Protein AF-A0A951RGR8-F1 (afdb_monomer_lite)

Secondary structure (DSSP, 8-state):
----EEEETTEEEESEEEEEEEEGGGSSS-SSSEEEEE-SSTT-EEEEEEE--SS----TT--EEEEEEETT-TT--S-STTGGGHHHHHHHHHHT-TTPBPTTS--B--HHHHHHHHHHHH-SS--SS-TT---S--HHHHHHHHHHHHHHSTT----TTSEEEEEEE-TTS--EEEEEEPPP-

Radius of gyration: 15.56 Å; chains: 1; bounding box: 40×33×41 Å

Sequence (185 aa):
KDNETIDDGGLNLPKDASFTLIFFSELNNPRSYFQTIVLDGPLEGVYEGWCIDSYSRIQSKKGYVGKVYTSLSKNIPDLFDYQENLPLINWVINYDFVGKDSPGGHGQYTLGDVTKSLWTLLEETPNPDPAGGVGSFNNNRINEIVEMAFIEGKEFVPLCGEFLAVILVVEGKQTTMFKYPFPCP

Structure (mmCIF, N/CA/C/O backbone):
data_AF-A0A951RGR8-F1
#
_entry.id   AF-A0A951RGR8-F1
#
loop_
_atom_site.group_PDB
_atom_site.id
_atom_site.type_symbol
_atom_site.label_atom_id
_atom_site.label_alt_id
_atom_site.label_comp_id
_atom_site.label_asym_id
_atom_site.label_entity_id
_atom_site.label_seq_id
_atom_site.pdbx_PDB_ins_code
_atom_site.Cartn_x
_atom_site.Cartn_y
_atom_site.Cartn_z
_atom_site.occupancy
_atom_site.B_iso_or_equiv
_atom_site.auth_seq_id
_atom_site.auth_comp_id
_atom_site.auth_asym_id
_atom_site.auth_atom_id
_atom_site.pdbx_PDB_model_num
ATOM 1 N N . LYS A 1 1 ? -23.433 0.747 21.347 1.00 42.59 1 LYS A N 1
ATOM 2 C CA . LYS A 1 1 ? -22.218 1.341 20.753 1.00 42.59 1 LYS A CA 1
ATOM 3 C C . LYS A 1 1 ? -22.555 1.482 19.294 1.00 42.59 1 LYS A C 1
ATOM 5 O O . LYS A 1 1 ? -22.685 0.462 18.632 1.00 42.59 1 LYS A O 1
ATOM 10 N N . ASP A 1 2 ? -22.886 2.692 18.884 1.00 40.66 2 ASP A N 1
ATOM 11 C CA . ASP A 1 2 ? -23.305 2.961 17.519 1.00 40.66 2 ASP A CA 1
ATOM 12 C C . ASP A 1 2 ? -22.078 2.740 16.633 1.00 40.66 2 ASP A C 1
ATOM 14 O O . ASP A 1 2 ? -21.058 3.405 16.805 1.00 40.66 2 ASP A O 1
ATOM 18 N N . ASN A 1 3 ? -22.127 1.701 15.796 1.00 48.44 3 ASN A N 1
ATOM 19 C CA . ASN A 1 3 ? -21.076 1.400 14.831 1.00 48.44 3 ASN A CA 1
ATOM 20 C C . ASN A 1 3 ? -21.154 2.463 13.740 1.00 48.44 3 ASN A C 1
ATOM 22 O O . ASN A 1 3 ? -21.823 2.278 12.727 1.00 48.44 3 ASN A O 1
ATOM 26 N N . GLU A 1 4 ? -20.539 3.610 13.990 1.00 60.81 4 GLU A N 1
ATOM 27 C CA . GLU A 1 4 ? -20.389 4.632 12.972 1.00 60.81 4 GLU A CA 1
ATOM 28 C C . GLU A 1 4 ? -19.472 4.083 11.870 1.00 60.81 4 GLU A C 1
ATOM 30 O O . GLU A 1 4 ? -18.363 3.617 12.144 1.00 60.81 4 GLU A O 1
ATOM 35 N N . THR A 1 5 ? -19.957 4.112 10.631 1.00 69.88 5 THR A N 1
ATOM 36 C CA . THR A 1 5 ? -19.242 3.638 9.446 1.00 69.88 5 THR A CA 1
ATOM 37 C C . THR A 1 5 ? -18.740 4.812 8.610 1.00 69.88 5 THR A C 1
ATOM 39 O O . THR A 1 5 ? -19.240 5.935 8.729 1.00 69.88 5 THR A O 1
ATOM 42 N N . ILE A 1 6 ? -17.725 4.570 7.787 1.00 74.44 6 ILE A N 1
ATOM 43 C CA . ILE A 1 6 ? -17.385 5.432 6.648 1.00 74.44 6 ILE A CA 1
ATOM 44 C C . ILE A 1 6 ? -18.040 4.846 5.390 1.00 74.44 6 ILE A C 1
ATOM 46 O O . ILE A 1 6 ? -18.145 3.624 5.296 1.00 74.44 6 ILE A O 1
ATOM 50 N N . ASP A 1 7 ? -18.507 5.705 4.475 1.00 69.81 7 ASP A N 1
ATOM 51 C CA . ASP A 1 7 ? -19.056 5.321 3.164 1.00 69.81 7 ASP A CA 1
ATOM 52 C C . ASP A 1 7 ? -18.059 5.704 2.068 1.00 69.81 7 ASP A C 1
ATOM 54 O O . ASP A 1 7 ? -18.002 6.857 1.635 1.00 69.81 7 ASP A O 1
ATOM 58 N N . ASP A 1 8 ? -17.270 4.719 1.650 1.00 76.50 8 ASP A N 1
ATOM 59 C CA . ASP A 1 8 ? -16.240 4.868 0.628 1.00 76.50 8 ASP A CA 1
ATOM 60 C C . ASP A 1 8 ? -16.570 3.952 -0.554 1.00 76.50 8 ASP A C 1
ATOM 62 O O . ASP A 1 8 ? -16.210 2.776 -0.595 1.00 76.50 8 ASP A O 1
ATOM 66 N N . GLY A 1 9 ? -17.316 4.496 -1.518 1.00 68.06 9 GLY A N 1
ATOM 67 C CA . GLY A 1 9 ? -17.731 3.751 -2.708 1.00 68.06 9 GLY A CA 1
ATOM 68 C C . GLY A 1 9 ? -18.838 2.725 -2.441 1.00 68.06 9 GLY A C 1
ATOM 69 O O . GLY A 1 9 ? -18.879 1.696 -3.111 1.00 68.06 9 GLY A O 1
ATOM 70 N N . GLY A 1 10 ? -19.727 2.979 -1.471 1.00 70.56 10 GLY A N 1
ATOM 71 C CA . GLY A 1 10 ? -20.817 2.069 -1.098 1.00 70.56 10 GLY A CA 1
ATOM 72 C C . GLY A 1 10 ? -20.418 1.003 -0.074 1.00 70.56 10 GLY A C 1
ATOM 73 O O . GLY A 1 10 ? -21.243 0.170 0.310 1.00 70.56 10 GLY A O 1
ATOM 74 N N . LEU A 1 11 ? -19.166 1.025 0.390 1.00 78.44 11 LEU A N 1
ATOM 75 C CA . LEU A 1 11 ? -18.681 0.187 1.477 1.00 78.44 11 LEU A CA 1
ATOM 76 C C . LEU A 1 11 ? -18.948 0.848 2.823 1.00 78.44 11 LEU A C 1
ATOM 78 O O . LEU A 1 11 ? -18.437 1.927 3.089 1.00 78.44 11 LEU A O 1
ATOM 82 N N . ASN A 1 12 ? -19.671 0.150 3.699 1.00 84.31 12 ASN A N 1
ATOM 83 C CA . ASN A 1 12 ? -19.827 0.526 5.102 1.00 84.31 12 ASN A CA 1
ATOM 84 C C . ASN A 1 12 ? -18.679 -0.062 5.932 1.00 84.31 12 ASN A C 1
ATOM 86 O O . ASN A 1 12 ? -18.810 -1.150 6.501 1.00 84.31 12 ASN A O 1
ATOM 90 N N . LEU A 1 13 ? -17.547 0.642 5.987 1.00 89.56 13 LEU A N 1
ATOM 91 C CA . LEU A 1 13 ? -16.376 0.206 6.756 1.00 89.56 13 LEU A CA 1
ATOM 92 C C . LEU A 1 13 ? -16.422 0.746 8.192 1.00 89.56 13 LEU A C 1
ATOM 94 O O . LEU A 1 13 ? -16.952 1.838 8.411 1.00 89.56 13 LEU A O 1
ATOM 98 N N . PRO A 1 14 ? -15.882 0.020 9.189 1.00 93.25 14 PRO A N 1
ATOM 99 C CA . PRO A 1 14 ? -15.797 0.531 10.556 1.00 93.25 14 PRO A CA 1
ATOM 100 C C . PRO A 1 14 ? -14.857 1.743 10.619 1.00 93.25 14 PRO A C 1
ATOM 102 O O . PRO A 1 14 ? -13.886 1.790 9.875 1.00 93.25 14 PRO A O 1
ATOM 105 N N . LYS A 1 15 ? -15.101 2.701 11.525 1.00 92.81 15 LYS A N 1
ATOM 106 C CA . LYS A 1 15 ? -14.188 3.845 11.740 1.00 92.81 15 LYS A CA 1
ATOM 107 C C . LYS A 1 15 ? -12.842 3.471 12.351 1.00 92.81 15 LYS A C 1
ATOM 109 O O . LYS A 1 15 ? -11.859 4.167 12.115 1.00 92.81 15 LYS A O 1
ATOM 114 N N . ASP A 1 16 ? -12.810 2.402 13.136 1.00 95.62 16 ASP A N 1
ATOM 115 C CA . ASP A 1 16 ? -11.617 1.911 13.812 1.00 95.62 16 ASP A CA 1
ATOM 116 C C . ASP A 1 16 ? -11.471 0.407 13.570 1.00 95.62 16 ASP A C 1
ATOM 118 O O . ASP A 1 16 ? -12.467 -0.314 13.479 1.00 95.62 16 ASP A O 1
ATOM 122 N N . ALA A 1 17 ? -10.233 -0.074 13.505 1.00 96.88 17 ALA A N 1
ATOM 123 C CA . ALA A 1 17 ? -9.924 -1.495 13.393 1.00 96.88 17 ALA A CA 1
ATOM 124 C C . ALA A 1 17 ? -8.791 -1.887 14.346 1.00 96.88 17 ALA A C 1
ATOM 126 O O . ALA A 1 17 ? -7.769 -1.195 14.441 1.00 96.88 17 ALA A O 1
ATOM 127 N N . SER A 1 18 ? -8.963 -3.020 15.028 1.00 97.88 18 SER A N 1
ATOM 128 C CA . SER A 1 18 ? -7.904 -3.667 15.802 1.00 97.88 18 SER A CA 1
ATOM 129 C C . SER A 1 18 ? -7.034 -4.502 14.867 1.00 97.88 18 SER A C 1
ATOM 131 O O . SER A 1 18 ? -7.551 -5.335 14.123 1.00 97.88 18 SER A O 1
ATOM 133 N N . PHE A 1 19 ? -5.714 -4.325 14.897 1.00 98.12 19 PHE A N 1
ATOM 134 C CA . PHE A 1 19 ? -4.822 -5.045 13.987 1.00 98.12 19 PHE A CA 1
ATOM 135 C C . PHE A 1 19 ? -3.436 -5.326 14.568 1.00 98.12 19 PHE A C 1
ATOM 137 O O . PHE A 1 19 ? -2.990 -4.709 15.537 1.00 98.12 19 PHE A O 1
ATOM 144 N N . THR A 1 20 ? -2.730 -6.263 13.941 1.00 97.69 20 THR A N 1
ATOM 145 C CA . THR A 1 20 ? -1.288 -6.464 14.095 1.00 97.69 20 THR A CA 1
ATOM 146 C C . THR A 1 20 ? -0.634 -6.662 12.729 1.00 97.69 20 THR A C 1
ATOM 148 O O . THR A 1 20 ? -1.315 -6.870 11.727 1.00 97.69 20 THR A O 1
ATOM 151 N N . LEU A 1 21 ? 0.691 -6.569 12.680 1.00 95.31 21 LEU A N 1
ATOM 152 C CA . LEU A 1 21 ? 1.476 -6.682 11.454 1.00 95.31 21 LEU A CA 1
ATOM 153 C C . LEU A 1 21 ? 2.540 -7.762 11.619 1.00 95.31 21 LEU A C 1
ATOM 155 O O . LEU A 1 21 ? 3.112 -7.895 12.700 1.00 95.31 21 LEU A O 1
ATOM 159 N N . ILE A 1 22 ? 2.857 -8.474 10.544 1.00 94.12 22 ILE A N 1
ATOM 160 C CA . ILE A 1 22 ? 4.049 -9.323 10.455 1.00 94.12 22 ILE A CA 1
ATOM 161 C C . ILE A 1 22 ? 4.928 -8.778 9.336 1.00 94.12 22 ILE A C 1
ATOM 163 O O . ILE A 1 22 ? 4.464 -8.615 8.208 1.00 94.12 22 ILE A O 1
ATOM 167 N N . PHE A 1 23 ? 6.185 -8.462 9.641 1.00 91.31 23 PHE A N 1
ATOM 168 C CA . PHE A 1 23 ? 7.099 -7.881 8.659 1.00 91.31 23 PHE A CA 1
ATOM 169 C C . PHE A 1 23 ? 7.501 -8.884 7.585 1.00 91.31 23 PHE A C 1
ATOM 171 O O . PHE A 1 23 ? 7.656 -10.069 7.868 1.00 91.31 23 PHE A O 1
ATOM 178 N N . PHE A 1 24 ? 7.729 -8.400 6.361 1.00 87.19 24 PHE A N 1
ATOM 179 C CA . PHE A 1 24 ? 8.154 -9.239 5.237 1.00 87.19 24 PHE A CA 1
ATOM 180 C C . PHE A 1 24 ? 9.402 -10.078 5.557 1.00 87.19 24 PHE A C 1
ATOM 182 O O . PHE A 1 24 ? 9.501 -11.221 5.125 1.00 87.19 24 PHE A O 1
ATOM 189 N N . SER A 1 25 ? 10.332 -9.542 6.354 1.00 84.88 25 SER A N 1
ATOM 190 C CA . SER A 1 25 ? 11.555 -10.233 6.785 1.00 84.88 25 SER A CA 1
ATOM 191 C C . SER A 1 25 ? 11.297 -11.452 7.678 1.00 84.88 25 SER A C 1
ATOM 193 O O . SER A 1 25 ? 12.193 -12.269 7.877 1.00 84.88 25 SER A O 1
ATOM 195 N N . GLU A 1 26 ? 10.079 -11.589 8.200 1.00 86.88 26 GLU A N 1
ATOM 196 C CA . GLU A 1 26 ? 9.620 -12.709 9.022 1.00 86.88 26 GLU A CA 1
ATOM 197 C C . GLU A 1 26 ? 8.711 -13.677 8.243 1.00 86.88 26 GLU A C 1
ATOM 199 O O . GLU A 1 26 ? 8.229 -14.657 8.812 1.00 86.88 26 GLU A O 1
ATOM 204 N N . LEU A 1 27 ? 8.460 -13.408 6.957 1.00 84.38 27 LEU A N 1
ATOM 205 C CA . LEU A 1 27 ? 7.586 -14.195 6.090 1.00 84.38 27 LEU A CA 1
ATOM 206 C C . LEU A 1 27 ? 8.396 -14.993 5.061 1.00 84.38 27 LEU A C 1
ATOM 208 O O . LEU A 1 27 ? 9.450 -14.572 4.587 1.00 84.38 27 LEU A O 1
ATOM 212 N N . ASN A 1 28 ? 7.858 -16.144 4.657 1.00 80.06 28 ASN A N 1
ATOM 213 C CA . ASN A 1 28 ? 8.414 -16.926 3.556 1.00 80.06 28 ASN A CA 1
ATOM 214 C C . ASN A 1 28 ? 7.925 -16.354 2.217 1.00 80.06 28 ASN A C 1
ATOM 216 O O . ASN A 1 28 ? 6.727 -16.379 1.951 1.00 80.06 28 ASN A O 1
ATOM 220 N N . ASN A 1 29 ? 8.852 -15.891 1.372 1.00 75.38 29 ASN A N 1
ATOM 221 C CA . ASN A 1 29 ? 8.586 -15.336 0.034 1.00 75.38 29 ASN A CA 1
ATOM 222 C C . ASN A 1 29 ? 7.522 -14.209 0.011 1.00 75.38 29 ASN A C 1
ATOM 224 O O . ASN A 1 29 ? 6.469 -14.357 -0.617 1.00 75.38 29 ASN A O 1
ATOM 228 N N . PRO A 1 30 ? 7.760 -13.092 0.718 1.00 82.44 30 PRO A N 1
ATOM 229 C CA . PRO A 1 30 ? 6.780 -12.019 0.841 1.00 82.44 30 PRO A CA 1
ATOM 230 C C . PRO A 1 30 ? 6.546 -11.279 -0.484 1.00 82.44 30 PRO A C 1
ATOM 232 O O . PRO A 1 30 ? 7.495 -10.919 -1.182 1.00 82.44 30 PRO A O 1
ATOM 235 N N . ARG A 1 31 ? 5.276 -10.978 -0.785 1.00 82.69 31 ARG A N 1
ATOM 236 C CA . ARG A 1 31 ? 4.872 -10.113 -1.914 1.00 82.69 31 ARG A CA 1
ATOM 237 C C . ARG A 1 31 ? 4.524 -8.677 -1.494 1.00 82.69 31 ARG A C 1
ATOM 239 O O . ARG A 1 31 ? 4.378 -7.811 -2.348 1.00 82.69 31 ARG A O 1
ATOM 246 N N . SER A 1 32 ? 4.460 -8.410 -0.190 1.00 88.12 32 SER A N 1
ATOM 247 C CA . SER A 1 32 ? 4.111 -7.114 0.404 1.00 88.12 32 SER A CA 1
ATOM 248 C C . SER A 1 32 ? 4.986 -6.797 1.619 1.00 88.12 32 SER A C 1
ATOM 250 O O . SER A 1 32 ? 5.550 -7.703 2.236 1.00 88.12 32 SER A O 1
ATOM 252 N N . TYR A 1 33 ? 5.114 -5.513 1.967 1.00 86.62 33 TYR A N 1
ATOM 253 C CA . TYR A 1 33 ? 6.005 -5.039 3.040 1.00 86.62 33 TYR A CA 1
ATOM 254 C C . TYR A 1 33 ? 5.617 -5.594 4.423 1.00 86.62 33 TYR A C 1
ATOM 256 O O . TYR A 1 33 ? 6.478 -5.899 5.252 1.00 86.62 33 TYR A O 1
ATOM 264 N N . PHE A 1 34 ? 4.319 -5.794 4.649 1.00 90.94 34 PHE A N 1
ATOM 265 C CA . PHE A 1 34 ? 3.766 -6.487 5.804 1.00 90.94 34 PHE A CA 1
ATOM 266 C C . PHE A 1 34 ? 2.695 -7.490 5.377 1.00 90.94 34 PHE A C 1
ATOM 268 O O . PHE A 1 34 ? 2.081 -7.356 4.317 1.00 90.94 34 PHE A O 1
ATOM 275 N N . GLN A 1 35 ? 2.410 -8.444 6.255 1.00 94.81 35 GLN A N 1
ATOM 276 C CA . GLN A 1 35 ? 1.094 -9.058 6.354 1.00 94.81 35 GLN A CA 1
ATOM 277 C C . GLN A 1 35 ? 0.300 -8.313 7.433 1.00 94.81 35 GLN A C 1
ATOM 279 O O . GLN A 1 35 ? 0.734 -8.257 8.586 1.00 94.81 35 GLN A O 1
ATOM 284 N N . THR A 1 36 ? -0.843 -7.741 7.062 1.00 96.69 36 THR A N 1
ATOM 285 C CA . THR A 1 36 ? -1.762 -7.065 7.985 1.00 96.69 36 THR A CA 1
ATOM 286 C C . THR A 1 36 ? -2.810 -8.051 8.468 1.00 96.69 36 THR A C 1
ATOM 288 O O . THR A 1 36 ? -3.496 -8.671 7.661 1.00 96.69 36 THR A O 1
ATOM 291 N N . ILE A 1 37 ? -2.934 -8.199 9.784 1.00 97.69 37 ILE A N 1
ATOM 292 C CA . ILE A 1 37 ? -3.908 -9.083 10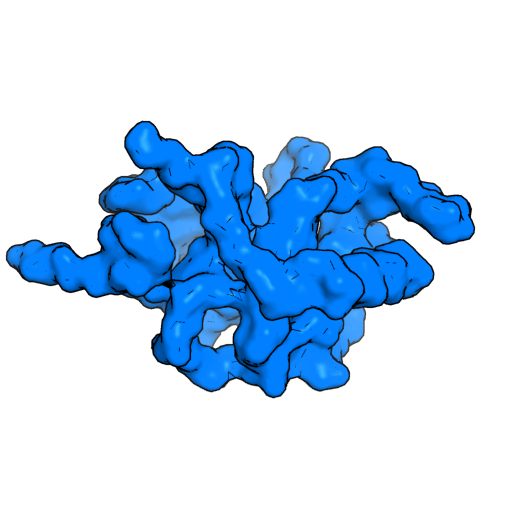.424 1.00 97.69 37 ILE A CA 1
ATOM 293 C C . ILE A 1 37 ? -4.905 -8.201 11.169 1.00 97.69 37 ILE A C 1
ATOM 295 O O . ILE A 1 37 ? -4.569 -7.647 12.217 1.00 97.69 37 ILE A O 1
ATOM 299 N N . VAL A 1 38 ? -6.112 -8.064 10.627 1.00 97.50 38 VAL A N 1
ATOM 300 C CA . VAL A 1 38 ? -7.228 -7.383 11.294 1.00 97.50 38 VAL A CA 1
ATOM 301 C C . VAL A 1 38 ? -7.933 -8.402 12.182 1.00 97.50 38 VAL A C 1
ATOM 303 O O . VAL A 1 38 ? -8.293 -9.482 11.720 1.00 97.50 38 VAL A O 1
ATOM 306 N N . LEU A 1 39 ? -8.060 -8.080 13.468 1.00 95.62 39 LEU A N 1
ATOM 307 C CA . LEU A 1 39 ? -8.376 -9.044 14.526 1.00 95.62 39 LEU A CA 1
ATOM 308 C C . LEU A 1 39 ? -9.875 -9.269 14.729 1.00 95.62 39 LEU A C 1
ATOM 310 O O . LEU A 1 39 ? -10.255 -10.296 15.284 1.00 95.62 39 LEU A O 1
ATOM 314 N N . ASP A 1 40 ? -10.704 -8.298 14.352 1.00 89.75 40 ASP A N 1
ATOM 315 C CA . ASP A 1 40 ? -12.142 -8.332 14.574 1.00 89.75 40 ASP A CA 1
ATOM 316 C C . ASP A 1 40 ? -12.912 -7.423 13.600 1.00 89.75 40 ASP A C 1
ATOM 318 O O . ASP A 1 40 ? -12.360 -6.553 12.922 1.00 89.75 40 ASP A O 1
ATOM 322 N N . GLY A 1 41 ? -14.227 -7.643 13.542 1.00 88.94 41 GLY A N 1
ATOM 323 C CA . GLY A 1 41 ? -15.167 -6.773 12.843 1.00 88.94 41 GLY A CA 1
ATOM 324 C C . GLY A 1 41 ? -15.263 -7.010 11.329 1.00 88.94 41 GLY A C 1
ATOM 325 O O . GLY A 1 41 ? -14.776 -8.009 10.811 1.00 88.94 41 GLY A O 1
ATOM 326 N N . PRO A 1 42 ? -15.918 -6.096 10.589 1.00 88.94 42 PRO A N 1
ATOM 327 C CA . PRO A 1 42 ? -16.203 -6.272 9.157 1.00 88.94 42 PRO A CA 1
ATOM 328 C C . PRO A 1 42 ? -14.969 -6.381 8.249 1.00 88.94 42 PRO A C 1
ATOM 330 O O . PRO A 1 42 ? -15.084 -6.805 7.102 1.00 88.94 42 PRO A O 1
ATOM 333 N N . LEU A 1 43 ? -13.803 -5.971 8.752 1.00 93.88 43 LEU A N 1
ATOM 334 C CA . LEU A 1 43 ? -12.523 -6.037 8.053 1.00 93.88 43 LEU A CA 1
ATOM 335 C C . LEU A 1 43 ? -11.662 -7.229 8.502 1.00 93.88 43 LEU A C 1
ATOM 337 O O . LEU A 1 43 ? -10.545 -7.352 8.006 1.00 93.88 43 LEU A O 1
ATOM 341 N N . GLU A 1 44 ? -12.134 -8.083 9.421 1.00 96.19 44 GLU A N 1
ATOM 342 C CA . GLU A 1 44 ? -11.374 -9.226 9.949 1.00 96.19 44 GLU A CA 1
ATOM 343 C C . GLU A 1 44 ? -10.755 -10.057 8.818 1.00 96.19 44 GLU A C 1
ATOM 345 O O . GLU A 1 44 ? -11.415 -10.398 7.834 1.00 96.19 44 GLU A O 1
ATOM 350 N N . GLY A 1 45 ? -9.466 -10.370 8.944 1.00 96.62 45 GLY A N 1
ATOM 351 C CA . GLY A 1 45 ? -8.759 -11.145 7.935 1.00 96.62 45 GLY A CA 1
ATOM 352 C C . GLY A 1 45 ? -7.257 -10.908 7.904 1.00 96.62 45 GLY A C 1
ATOM 353 O O . GLY A 1 45 ? -6.685 -10.184 8.721 1.00 96.62 45 GLY A O 1
ATOM 354 N N . VAL A 1 46 ? -6.621 -11.554 6.930 1.00 96.50 46 VAL A N 1
ATOM 355 C CA . VAL A 1 46 ? -5.179 -11.499 6.696 1.00 96.50 46 VAL A CA 1
ATOM 356 C C . VAL A 1 46 ? -4.935 -10.976 5.288 1.00 96.50 46 VAL A C 1
ATOM 358 O O . VAL A 1 46 ? -5.368 -11.589 4.313 1.00 96.50 46 VAL A O 1
ATOM 361 N N . TYR A 1 47 ? -4.218 -9.863 5.186 1.00 96.69 47 TYR A N 1
ATOM 362 C CA . TYR A 1 47 ? -4.065 -9.111 3.947 1.00 96.69 47 TYR A CA 1
ATOM 363 C C . TYR A 1 47 ? -2.602 -8.801 3.655 1.00 96.69 47 TYR A C 1
ATOM 365 O O . TYR A 1 47 ? -1.772 -8.664 4.556 1.00 96.69 47 TYR A O 1
ATOM 373 N N . GLU A 1 48 ? -2.292 -8.647 2.374 1.00 95.88 48 GLU A N 1
ATOM 374 C CA . GLU A 1 48 ? -1.040 -8.029 1.950 1.00 95.88 48 GLU A CA 1
ATOM 375 C C . GLU A 1 48 ? -1.094 -6.526 2.237 1.00 95.88 48 GLU A C 1
ATOM 377 O O . GLU A 1 48 ? -2.069 -5.857 1.880 1.00 95.88 48 GLU A O 1
ATOM 382 N N . GLY A 1 49 ? -0.057 -6.007 2.895 1.00 95.12 49 GLY A N 1
ATOM 383 C CA . GLY A 1 49 ? 0.001 -4.621 3.335 1.00 95.12 49 GLY A CA 1
ATOM 384 C C . GLY A 1 49 ? 1.334 -3.933 3.087 1.00 95.12 49 GLY A C 1
ATOM 385 O O . GLY A 1 49 ? 2.386 -4.561 2.944 1.00 95.12 49 GLY A O 1
ATOM 386 N N . TRP A 1 50 ? 1.276 -2.606 3.055 1.00 94.69 50 TRP A N 1
ATOM 387 C CA . TRP A 1 50 ? 2.415 -1.731 2.829 1.00 94.69 50 TRP A CA 1
ATOM 388 C C . TRP A 1 50 ? 2.493 -0.642 3.887 1.00 94.69 50 TRP A C 1
ATOM 390 O O . TRP A 1 50 ? 1.484 -0.156 4.396 1.00 94.69 50 TRP A O 1
ATOM 400 N N . CYS A 1 51 ? 3.720 -0.244 4.197 1.00 92.38 51 CYS A N 1
ATOM 401 C CA . CYS A 1 51 ? 3.966 1.051 4.799 1.00 92.38 51 CYS A CA 1
ATOM 402 C C . CYS A 1 51 ? 3.809 2.125 3.715 1.00 92.38 51 CYS A C 1
ATOM 404 O O . CYS A 1 51 ? 4.399 1.989 2.642 1.00 92.38 51 CYS A O 1
ATOM 406 N N . ILE A 1 52 ? 3.081 3.196 4.026 1.00 92.62 52 ILE A N 1
ATOM 407 C CA . ILE A 1 52 ? 2.940 4.369 3.151 1.00 92.62 52 ILE A CA 1
ATOM 408 C C . ILE A 1 52 ? 3.417 5.668 3.816 1.00 92.62 52 ILE A C 1
ATOM 410 O O . ILE A 1 52 ? 3.147 6.741 3.309 1.00 92.62 52 ILE A O 1
ATOM 414 N N . ASP A 1 53 ? 4.149 5.554 4.927 1.00 88.38 53 ASP A N 1
ATOM 415 C CA . ASP A 1 53 ? 4.824 6.652 5.630 1.00 88.38 53 ASP A CA 1
ATOM 416 C C . ASP A 1 53 ? 6.297 6.270 5.827 1.00 88.38 53 ASP A C 1
ATOM 418 O O . ASP A 1 53 ? 6.657 5.408 6.644 1.00 88.38 53 ASP A O 1
ATOM 422 N N . SER A 1 54 ? 7.165 6.908 5.046 1.00 84.56 54 SER A N 1
ATOM 423 C CA . SER A 1 54 ? 8.582 6.541 4.975 1.00 84.56 54 SER A CA 1
ATOM 424 C C . SER A 1 54 ? 9.416 7.007 6.185 1.00 84.56 54 SER A C 1
ATOM 426 O O . SER A 1 54 ? 10.578 6.603 6.336 1.00 84.56 54 SER A O 1
ATOM 428 N N . TYR A 1 55 ? 8.834 7.809 7.080 1.00 85.00 55 TYR 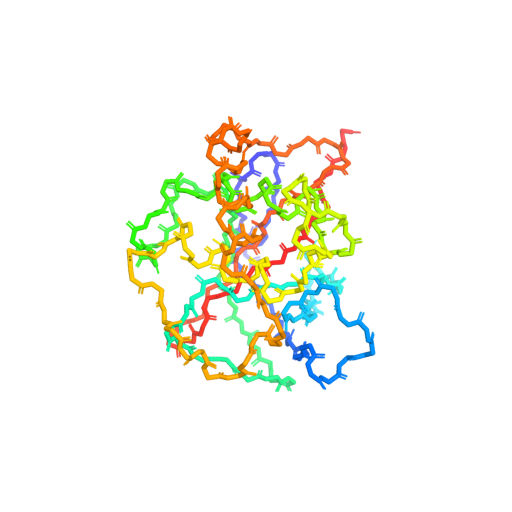A N 1
ATOM 429 C CA . TYR A 1 55 ? 9.531 8.494 8.171 1.00 85.00 55 TYR A CA 1
ATOM 430 C C . TYR A 1 55 ? 9.250 7.901 9.547 1.00 85.00 55 TYR A C 1
ATOM 432 O O . TYR A 1 55 ? 10.139 7.843 10.407 1.00 85.00 55 TYR A O 1
ATOM 440 N N . SER A 1 56 ? 8.029 7.434 9.766 1.00 87.94 56 SER A N 1
ATOM 441 C CA . SER A 1 56 ? 7.622 6.868 11.046 1.00 87.94 56 SER A CA 1
ATOM 442 C C . SER A 1 56 ? 7.961 5.384 11.160 1.00 87.94 56 SER A C 1
ATOM 444 O O . SER A 1 56 ? 8.447 4.734 10.237 1.00 87.94 56 SER A O 1
ATOM 446 N N . ARG A 1 57 ? 7.707 4.808 12.342 1.00 88.62 57 ARG A N 1
ATOM 447 C CA . ARG A 1 57 ? 7.914 3.378 12.605 1.00 88.62 57 ARG A CA 1
ATOM 448 C C . ARG A 1 57 ? 6.680 2.734 13.220 1.00 88.62 57 ARG A C 1
ATOM 450 O O . ARG A 1 57 ? 5.958 3.346 14.009 1.00 88.62 57 ARG A O 1
ATOM 457 N N . ILE A 1 58 ? 6.503 1.458 12.916 1.00 90.88 58 ILE A N 1
ATOM 458 C CA . ILE A 1 58 ? 5.579 0.546 13.590 1.00 90.88 58 ILE A CA 1
ATOM 459 C C . ILE A 1 58 ? 6.346 -0.714 14.004 1.00 90.88 58 ILE A C 1
ATOM 461 O O . ILE A 1 58 ? 7.501 -0.888 13.619 1.00 90.88 58 ILE A O 1
ATOM 465 N N . GLN A 1 59 ? 5.771 -1.553 14.863 1.00 92.06 59 GLN A N 1
ATOM 466 C CA . GLN A 1 59 ? 6.418 -2.771 15.349 1.00 92.06 59 GLN A CA 1
ATOM 467 C C . GLN A 1 59 ? 5.619 -3.992 14.903 1.00 92.06 59 GLN A C 1
ATOM 469 O O . GLN A 1 59 ? 4.399 -4.030 15.054 1.00 92.06 59 GLN A O 1
ATOM 474 N N . SER A 1 60 ? 6.329 -4.999 14.401 1.00 93.25 60 SER A N 1
ATOM 475 C CA . SER A 1 60 ? 5.773 -6.319 14.109 1.00 93.25 60 SER A CA 1
ATOM 476 C C . SER A 1 60 ? 5.244 -6.993 15.382 1.00 93.25 60 SER A C 1
ATOM 478 O O . SER A 1 60 ? 5.778 -6.778 16.476 1.00 93.25 60 SER A O 1
ATOM 480 N N . LYS A 1 61 ? 4.194 -7.811 15.244 1.00 94.62 61 LYS A N 1
ATOM 481 C CA . LYS A 1 61 ? 3.556 -8.633 16.293 1.00 94.62 61 LYS A CA 1
ATOM 482 C C . LYS A 1 61 ? 3.055 -7.853 17.513 1.00 94.62 61 LYS A C 1
ATOM 484 O O . LYS A 1 61 ? 2.846 -8.419 18.585 1.00 94.62 61 LYS A O 1
ATOM 489 N N . LYS A 1 62 ? 2.846 -6.547 17.355 1.00 95.94 62 LYS A N 1
ATOM 490 C CA . LYS A 1 62 ? 2.214 -5.680 18.348 1.00 95.94 62 LYS A CA 1
ATOM 491 C C . LYS A 1 62 ? 0.782 -5.366 17.927 1.00 95.94 62 LYS A C 1
ATOM 493 O O . LYS A 1 62 ? 0.522 -5.173 16.743 1.00 95.94 62 LYS A O 1
ATOM 498 N N . GLY A 1 63 ? -0.134 -5.354 18.893 1.00 97.06 63 GLY A N 1
ATOM 499 C CA . GLY A 1 63 ? -1.524 -4.962 18.674 1.00 97.06 63 GLY A CA 1
ATOM 500 C C . GLY A 1 63 ? -1.684 -3.442 18.643 1.00 97.06 63 GLY A C 1
ATOM 501 O O . GLY A 1 63 ? -1.082 -2.735 19.458 1.00 97.06 63 GLY A O 1
ATOM 502 N N . TYR A 1 64 ? -2.508 -2.963 17.720 1.00 97.81 64 TYR A N 1
ATOM 503 C CA . TYR A 1 64 ? -2.850 -1.560 17.519 1.00 97.81 64 TYR A CA 1
ATOM 504 C C . TYR A 1 64 ? -4.355 -1.404 17.310 1.00 97.81 64 TYR A C 1
ATOM 506 O O . TYR A 1 64 ? -5.026 -2.339 16.881 1.00 97.81 64 TYR A O 1
ATOM 514 N N . VAL A 1 65 ? -4.859 -0.201 17.579 1.00 97.50 65 VAL A N 1
ATOM 515 C CA . VAL A 1 65 ? -6.172 0.259 17.120 1.00 97.50 65 VAL A CA 1
ATOM 516 C C . VAL A 1 65 ? -5.912 1.479 16.251 1.00 97.50 65 VAL A C 1
ATOM 518 O O . VAL A 1 65 ? -5.264 2.422 16.711 1.00 97.50 65 VAL A O 1
ATOM 521 N N . GLY A 1 66 ? -6.338 1.422 14.994 1.00 96.50 66 GLY A N 1
ATOM 522 C CA . GLY A 1 66 ? -6.136 2.493 14.023 1.00 96.50 66 GLY A CA 1
ATOM 523 C C . GLY A 1 66 ? -7.448 2.984 13.446 1.00 96.50 66 GLY A C 1
ATOM 524 O O . GLY A 1 66 ? -8.386 2.202 13.296 1.00 96.50 66 GLY A O 1
ATOM 525 N N . LYS A 1 67 ? -7.476 4.269 13.089 1.00 96.62 67 LYS A N 1
ATOM 526 C CA . LYS A 1 67 ? -8.563 4.852 12.308 1.00 96.62 67 LYS A CA 1
ATOM 527 C C . LYS A 1 67 ? -8.500 4.325 10.884 1.00 96.62 67 LYS A C 1
ATOM 529 O O . LYS A 1 67 ? -7.417 4.282 10.294 1.00 96.62 67 LYS A O 1
ATOM 534 N N . VAL A 1 68 ? -9.653 3.954 10.356 1.00 95.94 68 VAL A N 1
ATOM 535 C CA . VAL A 1 68 ? -9.819 3.409 9.012 1.00 95.94 68 VAL A CA 1
ATOM 536 C C . VAL A 1 68 ? -10.140 4.545 8.050 1.00 95.94 68 VAL A C 1
ATOM 538 O O . VAL A 1 68 ? -11.048 5.341 8.286 1.00 95.94 68 VAL A O 1
ATOM 541 N N . TYR A 1 69 ? -9.391 4.579 6.958 1.00 95.81 69 TYR A N 1
ATOM 542 C CA . TYR A 1 69 ? -9.642 5.373 5.762 1.00 95.81 69 TYR A CA 1
ATOM 543 C C . TYR A 1 69 ? -9.441 4.476 4.545 1.00 95.81 69 TYR A C 1
ATOM 545 O O . TYR A 1 69 ? -9.057 3.310 4.666 1.00 95.81 69 TYR A O 1
ATOM 553 N N . THR A 1 70 ? -9.661 5.013 3.357 1.00 95.56 70 THR A N 1
ATOM 554 C CA . THR A 1 70 ? -9.390 4.323 2.100 1.00 95.56 70 THR A CA 1
ATOM 555 C C . THR A 1 70 ? -8.803 5.291 1.082 1.00 95.56 70 THR A C 1
ATOM 557 O O . THR A 1 70 ? -8.810 6.506 1.284 1.00 95.56 70 THR A O 1
ATOM 560 N N . SER A 1 71 ? -8.332 4.770 -0.046 1.00 95.12 71 SER A N 1
ATOM 561 C CA . SER A 1 71 ? -7.966 5.587 -1.210 1.00 95.12 71 SER A CA 1
ATOM 562 C C . SER A 1 71 ? -9.120 6.425 -1.783 1.00 95.12 71 SER A C 1
ATOM 564 O O . SER A 1 71 ? -8.863 7.366 -2.528 1.00 95.12 71 SER A O 1
ATOM 566 N N . LEU A 1 72 ? -10.376 6.109 -1.441 1.00 93.56 72 LEU A N 1
ATOM 567 C CA . LEU A 1 72 ? -11.574 6.854 -1.846 1.00 93.56 72 LEU A CA 1
ATOM 568 C C . LEU A 1 72 ? -12.033 7.870 -0.787 1.00 93.56 72 LEU A C 1
ATOM 570 O O . LEU A 1 72 ? -12.947 8.659 -1.049 1.00 93.56 72 LEU A O 1
ATOM 574 N N . SER A 1 73 ? -11.420 7.864 0.402 1.00 90.31 73 SER A N 1
ATOM 575 C CA . SER A 1 73 ? -11.796 8.754 1.497 1.00 90.31 73 SER A CA 1
ATOM 576 C C . SER A 1 73 ? -11.611 10.218 1.105 1.00 90.31 73 SER A C 1
ATOM 578 O O . SER A 1 73 ? -10.507 10.677 0.828 1.00 90.31 73 SER A O 1
ATOM 580 N N . LYS A 1 74 ? -12.692 10.999 1.185 1.00 84.06 74 LYS A N 1
ATOM 581 C CA . LYS A 1 74 ? -12.661 12.445 0.889 1.00 84.06 74 LYS A CA 1
ATOM 582 C C . LYS A 1 74 ? -11.962 13.287 1.958 1.00 84.06 74 LYS A C 1
ATOM 584 O O . LYS A 1 74 ? -11.548 14.400 1.669 1.00 84.06 74 LYS A O 1
ATOM 589 N N . ASN A 1 75 ? -11.895 12.782 3.191 1.00 83.44 75 ASN A N 1
ATOM 590 C CA . ASN A 1 75 ? -11.408 13.511 4.366 1.00 83.44 75 ASN A CA 1
ATOM 591 C C . ASN A 1 75 ? -10.372 12.681 5.138 1.00 83.44 75 ASN A C 1
ATOM 593 O O . ASN A 1 75 ? -10.542 12.419 6.332 1.00 83.44 75 ASN A O 1
ATOM 597 N N . ILE A 1 76 ? -9.327 12.219 4.452 1.00 88.06 76 ILE A N 1
ATOM 598 C CA . ILE A 1 76 ? -8.154 11.665 5.133 1.00 88.06 76 ILE A CA 1
ATOM 599 C C . ILE A 1 76 ? -7.383 12.808 5.828 1.00 88.06 76 ILE A C 1
ATOM 601 O O . ILE A 1 76 ? -7.394 13.932 5.322 1.00 88.06 76 ILE A O 1
ATOM 605 N N . PRO A 1 77 ? -6.759 12.588 7.001 1.00 88.94 77 PRO A N 1
ATOM 606 C CA . PRO A 1 77 ? -5.917 13.601 7.622 1.00 88.94 77 PRO A CA 1
ATOM 607 C C . PRO A 1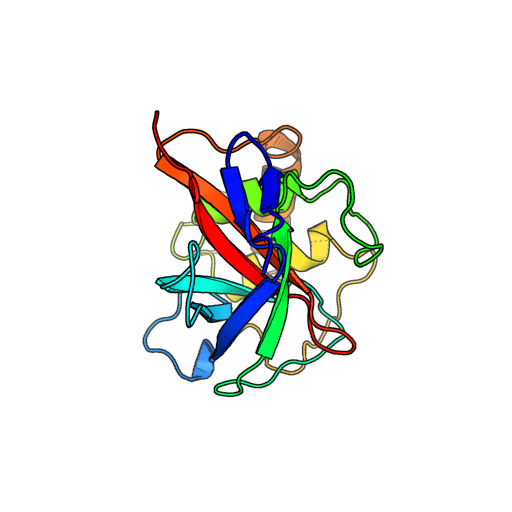 77 ? -4.722 13.960 6.733 1.00 88.94 77 PRO A C 1
ATOM 609 O O . PRO A 1 77 ? -4.333 13.183 5.862 1.00 88.94 77 PRO A O 1
ATOM 612 N N . ASP A 1 78 ? -4.122 15.115 7.013 1.00 90.06 78 ASP A N 1
ATOM 613 C CA . ASP A 1 78 ? -2.929 15.603 6.325 1.00 90.06 78 ASP A CA 1
ATOM 614 C C . ASP A 1 78 ? -1.701 14.757 6.712 1.00 90.06 78 ASP A C 1
ATOM 616 O O . ASP A 1 78 ? -1.020 15.034 7.701 1.00 90.06 78 ASP A O 1
ATOM 620 N N . LEU A 1 79 ? -1.526 13.627 6.021 1.00 89.44 79 LEU A N 1
ATOM 621 C CA . LEU A 1 79 ? -0.535 12.584 6.329 1.00 89.44 79 LEU A CA 1
ATOM 622 C C . LEU A 1 79 ? 0.582 12.484 5.291 1.00 89.44 79 LEU A C 1
ATOM 624 O O . LEU A 1 79 ? 1.596 11.854 5.575 1.00 89.44 79 LEU A O 1
ATOM 628 N N . PHE A 1 80 ? 0.357 13.034 4.100 1.00 91.38 80 PHE A N 1
ATOM 629 C CA . PHE A 1 80 ? 1.209 12.874 2.925 1.00 91.38 80 PHE A CA 1
ATOM 630 C C . PHE A 1 80 ? 1.338 14.213 2.209 1.00 91.38 80 PHE A C 1
ATOM 632 O O . PHE A 1 80 ? 0.352 14.954 2.149 1.00 91.38 80 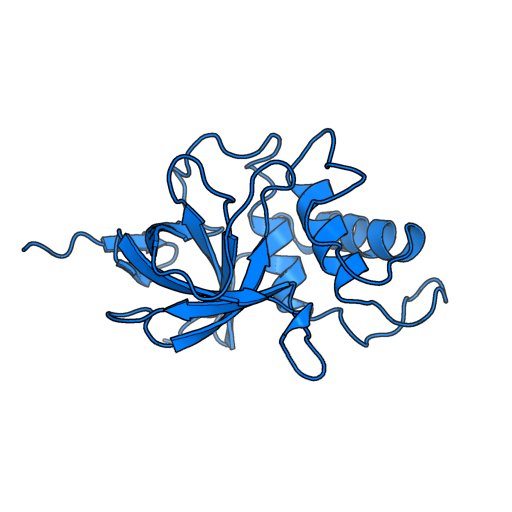PHE A O 1
ATOM 639 N N . ASP A 1 81 ? 2.493 14.462 1.596 1.00 93.75 81 ASP A N 1
ATOM 640 C CA . ASP A 1 81 ? 2.723 15.653 0.771 1.00 93.75 81 ASP A CA 1
ATOM 641 C C . ASP A 1 81 ? 1.797 15.689 -0.461 1.00 93.75 81 ASP A C 1
ATOM 643 O O . ASP A 1 81 ? 1.377 16.766 -0.884 1.00 93.75 81 ASP A O 1
ATOM 647 N N . TYR A 1 82 ? 1.441 14.517 -1.011 1.00 94.38 82 TYR A N 1
ATOM 648 C CA . TYR A 1 82 ? 0.593 14.370 -2.204 1.00 94.38 82 TYR A CA 1
ATOM 649 C C . TYR A 1 82 ? -0.640 13.480 -1.961 1.00 94.38 82 TYR A C 1
ATOM 651 O O . TYR A 1 82 ? -0.751 12.364 -2.478 1.00 94.38 82 TYR A O 1
ATOM 659 N N . GLN A 1 83 ? -1.603 13.954 -1.168 1.00 93.06 83 GLN A N 1
ATOM 660 C CA . GLN A 1 83 ? -2.849 13.214 -0.884 1.00 93.06 83 GLN A CA 1
ATOM 661 C C . GLN A 1 83 ? -3.700 12.937 -2.124 1.00 93.06 83 GLN A C 1
ATOM 663 O O . GLN A 1 83 ? -4.414 11.937 -2.184 1.00 93.06 83 GLN A O 1
ATOM 668 N N . GLU A 1 84 ? -3.617 13.786 -3.141 1.00 94.19 84 GLU A N 1
ATOM 669 C CA . GLU A 1 84 ? -4.304 13.603 -4.416 1.00 94.19 84 GLU A CA 1
ATOM 670 C C . GLU A 1 84 ? -3.851 12.342 -5.168 1.00 94.19 84 GLU A C 1
ATOM 672 O O . GLU A 1 84 ? -4.556 11.882 -6.064 1.00 94.19 84 GLU A O 1
ATOM 677 N N . ASN A 1 85 ? -2.716 11.747 -4.783 1.00 97.06 85 ASN A N 1
ATOM 678 C CA . ASN A 1 85 ? -2.164 10.549 -5.409 1.00 97.06 85 ASN A CA 1
ATOM 679 C C . ASN A 1 85 ? -2.694 9.234 -4.803 1.00 97.06 85 ASN A C 1
ATOM 681 O O . ASN A 1 85 ? -2.244 8.152 -5.189 1.00 97.06 85 ASN A O 1
ATOM 685 N N . LEU A 1 86 ? -3.682 9.283 -3.900 1.00 96.75 86 LEU A N 1
ATOM 686 C CA . LEU A 1 86 ? -4.331 8.084 -3.355 1.00 96.75 86 LEU A CA 1
ATOM 687 C C . LEU A 1 86 ? -4.921 7.124 -4.420 1.00 96.75 86 LEU A C 1
ATOM 689 O O . LEU A 1 86 ? -4.774 5.906 -4.259 1.00 96.75 86 LEU A O 1
ATOM 693 N N . PRO A 1 87 ? -5.517 7.594 -5.535 1.00 97.25 87 PRO A N 1
ATOM 694 C CA . PRO A 1 87 ? -5.907 6.711 -6.637 1.00 97.25 87 PRO A CA 1
ATOM 695 C C . PRO A 1 87 ? -4.713 5.978 -7.270 1.00 97.25 87 PRO A C 1
ATOM 697 O O . PRO A 1 87 ? -4.810 4.790 -7.587 1.00 97.25 87 PRO A O 1
ATOM 700 N N . LEU A 1 88 ? -3.550 6.637 -7.369 1.00 98.44 88 LEU A N 1
ATOM 701 C CA . LEU A 1 88 ? -2.337 6.069 -7.972 1.00 98.44 88 LEU A CA 1
ATOM 702 C C . LEU A 1 88 ? -1.838 4.862 -7.179 1.00 98.44 88 LEU A C 1
ATOM 704 O O . LEU A 1 88 ? -1.566 3.808 -7.753 1.00 98.44 88 LEU A O 1
ATOM 708 N N . ILE A 1 89 ? -1.759 4.984 -5.851 1.00 97.94 89 ILE A N 1
ATOM 709 C CA . ILE A 1 89 ? -1.324 3.866 -5.003 1.00 97.94 89 ILE A CA 1
ATOM 710 C C . ILE A 1 89 ? -2.324 2.706 -5.042 1.00 97.94 89 ILE A C 1
ATOM 712 O O . ILE A 1 89 ? -1.918 1.545 -4.973 1.00 97.94 89 ILE A O 1
ATOM 716 N N . ASN A 1 90 ? -3.620 2.999 -5.206 1.00 98.06 90 ASN A N 1
ATOM 717 C CA . ASN A 1 90 ? -4.644 1.972 -5.340 1.00 98.06 90 ASN A CA 1
ATOM 718 C C . ASN A 1 90 ? -4.497 1.213 -6.666 1.00 98.06 90 ASN A C 1
ATOM 720 O O . ASN A 1 90 ? -4.640 -0.011 -6.707 1.00 98.06 90 ASN A O 1
ATOM 724 N N . TRP A 1 91 ? -4.180 1.916 -7.750 1.00 98.31 91 TRP A N 1
ATOM 725 C CA . TRP A 1 91 ? -3.869 1.284 -9.028 1.00 98.31 91 TRP A CA 1
ATOM 726 C C . TRP A 1 91 ? -2.626 0.384 -8.921 1.00 98.31 91 TRP A C 1
ATOM 728 O O . TRP A 1 91 ? -2.662 -0.776 -9.338 1.00 98.31 91 TRP A O 1
ATOM 738 N N . VAL A 1 92 ? -1.553 0.863 -8.275 1.00 98.25 92 VAL A N 1
ATOM 739 C CA . VAL A 1 92 ? -0.292 0.110 -8.111 1.00 98.25 92 VAL A CA 1
ATOM 740 C C . VAL A 1 92 ? -0.510 -1.243 -7.426 1.00 98.25 92 VAL A C 1
ATOM 742 O O . VAL A 1 92 ? 0.036 -2.251 -7.882 1.00 98.25 92 VAL A O 1
ATOM 745 N N . ILE A 1 93 ? -1.318 -1.301 -6.361 1.00 96.81 93 ILE A N 1
ATOM 746 C CA . ILE A 1 93 ? -1.586 -2.570 -5.657 1.00 96.81 93 ILE A CA 1
ATOM 747 C C . ILE A 1 93 ? -2.453 -3.541 -6.474 1.00 96.81 93 ILE A C 1
ATOM 749 O O . ILE A 1 93 ? -2.353 -4.750 -6.269 1.00 96.81 93 ILE A O 1
ATOM 753 N N . ASN A 1 94 ? -3.273 -3.041 -7.404 1.00 97.62 94 ASN A N 1
ATOM 754 C CA . ASN A 1 94 ? -4.090 -3.871 -8.295 1.00 97.62 94 ASN A CA 1
ATOM 755 C C . ASN A 1 94 ? -3.283 -4.443 -9.458 1.00 97.62 94 ASN A C 1
ATOM 757 O O . ASN A 1 94 ? -3.533 -5.569 -9.886 1.00 97.62 94 ASN A O 1
ATOM 761 N N . TYR A 1 95 ? -2.282 -3.706 -9.943 1.00 97.06 95 TYR A N 1
ATOM 762 C CA . TYR A 1 95 ? -1.439 -4.184 -11.033 1.00 97.06 95 TYR A CA 1
ATOM 763 C C . TYR A 1 95 ? -0.596 -5.413 -10.643 1.00 97.06 95 TYR A C 1
ATOM 765 O O . TYR A 1 95 ? -0.214 -6.188 -11.519 1.00 97.06 95 TYR A O 1
ATOM 773 N N . ASP A 1 96 ? -0.321 -5.627 -9.350 1.00 95.06 96 ASP A N 1
ATOM 774 C CA . ASP A 1 96 ? 0.435 -6.774 -8.818 1.00 95.06 96 ASP A CA 1
ATOM 775 C C . ASP A 1 96 ? 1.822 -6.942 -9.475 1.00 95.06 96 ASP A C 1
ATOM 777 O O . ASP A 1 96 ? 2.124 -7.939 -10.132 1.00 95.06 96 ASP A O 1
ATOM 781 N N . PHE A 1 97 ? 2.671 -5.919 -9.337 1.00 96.56 97 PHE A N 1
ATOM 782 C CA . PHE A 1 97 ? 3.980 -5.845 -9.997 1.00 96.56 97 PHE A CA 1
ATOM 783 C C . PHE A 1 97 ? 4.954 -6.964 -9.614 1.00 96.56 97 PHE A C 1
ATOM 785 O O . PHE A 1 97 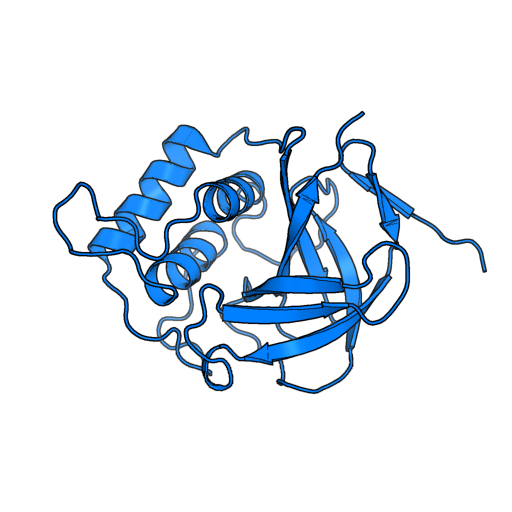? 5.687 -7.445 -10.474 1.00 96.56 97 PHE A O 1
ATOM 792 N N . VAL A 1 98 ? 5.012 -7.368 -8.340 1.00 94.94 98 VAL A N 1
ATOM 793 C CA . VAL A 1 98 ? 6.085 -8.237 -7.823 1.00 94.94 98 VAL A CA 1
ATOM 794 C C . VAL A 1 98 ? 6.163 -9.554 -8.603 1.00 94.94 98 VAL A C 1
ATOM 796 O O . VAL A 1 98 ? 5.207 -10.329 -8.617 1.00 94.94 98 VAL A O 1
ATOM 799 N N . GLY A 1 99 ? 7.327 -9.821 -9.203 1.00 95.19 99 GLY A N 1
ATOM 800 C CA . GLY A 1 99 ? 7.601 -10.998 -10.035 1.00 95.19 99 GLY A CA 1
ATOM 801 C C . GLY A 1 99 ? 7.321 -10.820 -11.532 1.00 95.19 99 GLY A C 1
ATOM 802 O O . GLY A 1 99 ? 7.710 -11.686 -12.312 1.00 95.19 99 GLY A O 1
ATOM 803 N N . LYS A 1 100 ? 6.692 -9.717 -11.960 1.00 97.12 100 LYS A N 1
ATOM 804 C CA . LYS A 1 100 ? 6.540 -9.379 -13.384 1.00 97.12 100 LYS A CA 1
ATOM 805 C C . LYS A 1 100 ? 7.846 -8.825 -13.948 1.00 97.12 100 LYS A C 1
ATOM 807 O O . LYS A 1 100 ? 8.622 -8.203 -13.222 1.00 97.12 100 LYS A O 1
ATOM 812 N N . ASP A 1 101 ? 8.076 -9.032 -15.240 1.00 98.00 101 ASP A N 1
ATOM 813 C CA . ASP A 1 101 ? 9.241 -8.484 -15.933 1.00 98.00 101 ASP A CA 1
ATOM 814 C C . ASP A 1 101 ? 9.071 -6.981 -16.198 1.00 98.00 101 ASP A C 1
ATOM 816 O O . ASP A 1 101 ? 8.010 -6.525 -16.627 1.00 98.00 101 ASP A O 1
ATOM 820 N N . SER A 1 102 ? 10.139 -6.220 -15.960 1.00 97.50 102 SER A N 1
ATOM 821 C CA . SER A 1 102 ? 10.239 -4.813 -16.352 1.00 97.50 102 SER A CA 1
ATOM 822 C C . SER A 1 102 ? 10.223 -4.684 -17.883 1.00 97.50 102 SER A C 1
ATOM 824 O O . SER A 1 102 ? 11.037 -5.338 -18.549 1.00 97.50 102 SER A O 1
ATOM 826 N N . PRO A 1 103 ? 9.360 -3.827 -18.464 1.00 94.88 103 PRO A N 1
ATOM 827 C CA . PRO A 1 103 ? 9.313 -3.601 -19.904 1.00 94.88 103 PRO A CA 1
ATOM 828 C C . PRO A 1 103 ? 10.606 -2.960 -20.433 1.00 94.88 103 PRO A C 1
ATOM 830 O O . PRO A 1 103 ? 10.971 -3.204 -21.582 1.00 94.88 103 PRO A O 1
ATOM 833 N N . GLY A 1 104 ? 11.344 -2.211 -19.604 1.00 94.00 104 GLY A N 1
ATOM 834 C CA . GLY A 1 104 ? 12.674 -1.681 -19.918 1.00 94.00 104 GLY A CA 1
ATOM 835 C C . GLY A 1 104 ? 13.810 -2.708 -19.830 1.00 94.00 104 GLY A C 1
ATOM 836 O O . GLY A 1 104 ? 14.969 -2.370 -20.074 1.00 94.00 104 GLY A O 1
ATOM 837 N N . GLY A 1 105 ? 13.517 -3.969 -19.491 1.00 96.38 105 GLY A N 1
ATOM 838 C CA . GLY A 1 105 ? 14.519 -5.035 -19.409 1.00 96.38 105 GLY A CA 1
ATOM 839 C C . GLY A 1 105 ? 15.384 -4.973 -18.149 1.00 96.38 105 GLY A C 1
ATOM 840 O O . GLY A 1 105 ? 16.497 -5.498 -18.128 1.00 96.38 105 GLY A O 1
ATOM 841 N N . HIS A 1 106 ? 14.894 -4.353 -17.073 1.00 97.12 106 HIS A N 1
ATOM 842 C CA . HIS A 1 106 ? 15.629 -4.196 -15.812 1.00 97.12 106 HIS A CA 1
ATOM 843 C C . HIS A 1 106 ? 15.457 -5.381 -14.843 1.00 97.12 106 HIS A C 1
ATOM 845 O O . HIS A 1 106 ? 15.697 -5.243 -13.641 1.00 97.12 106 HIS A O 1
ATOM 851 N N . GLY A 1 107 ? 15.058 -6.550 -15.351 1.00 96.81 107 GLY A N 1
ATOM 852 C CA . GLY A 1 107 ? 14.731 -7.741 -14.563 1.00 96.81 107 GLY A CA 1
ATOM 853 C C . GLY A 1 107 ? 13.319 -7.692 -13.975 1.00 96.81 107 GLY A C 1
ATOM 854 O O . GLY A 1 107 ? 12.496 -6.877 -14.382 1.00 96.81 107 GLY A O 1
ATOM 855 N N . GLN A 1 108 ? 13.036 -8.567 -13.014 1.00 97.50 108 GLN A N 1
ATOM 856 C CA . GLN A 1 108 ? 11.717 -8.637 -12.385 1.00 97.50 108 GLN A CA 1
ATOM 857 C C . GLN A 1 108 ? 11.531 -7.568 -11.309 1.00 97.50 108 GLN A C 1
ATOM 859 O O . GLN A 1 108 ? 12.464 -7.255 -10.561 1.00 97.50 108 GLN A O 1
ATOM 864 N N . TYR A 1 109 ? 10.313 -7.040 -11.207 1.00 97.12 109 TYR A N 1
ATOM 865 C CA . TYR A 1 109 ? 9.919 -6.168 -10.108 1.00 97.12 109 TYR A CA 1
ATOM 866 C C . TYR A 1 109 ? 9.962 -6.910 -8.778 1.00 97.12 109 TYR A C 1
ATOM 868 O O . TYR A 1 109 ? 9.572 -8.073 -8.651 1.00 97.12 109 TYR A O 1
ATOM 876 N N . THR A 1 110 ? 10.394 -6.189 -7.759 1.00 94.69 110 THR A N 1
ATOM 877 C CA . THR A 1 110 ? 10.555 -6.672 -6.394 1.00 94.69 110 THR A CA 1
ATOM 878 C C . THR A 1 110 ? 9.619 -5.922 -5.455 1.00 94.69 110 THR A C 1
ATOM 880 O O . THR A 1 110 ? 9.114 -4.843 -5.771 1.00 94.69 110 THR A O 1
ATOM 883 N N . LEU A 1 111 ? 9.428 -6.463 -4.254 1.00 93.69 111 LEU A N 1
ATOM 884 C CA . LEU A 1 111 ? 8.727 -5.775 -3.168 1.00 93.69 111 LEU A CA 1
ATOM 885 C C . LEU A 1 111 ? 9.336 -4.397 -2.872 1.00 93.69 111 LEU A C 1
ATOM 887 O O . LEU A 1 111 ? 8.599 -3.452 -2.576 1.00 93.69 111 LEU A O 1
ATOM 891 N N . GLY A 1 112 ? 10.664 -4.277 -2.967 1.00 92.81 112 GLY A N 1
ATOM 892 C CA . GLY A 1 112 ? 11.360 -3.021 -2.726 1.00 92.81 112 GLY A CA 1
ATOM 893 C C . GLY A 1 112 ? 11.039 -1.959 -3.766 1.00 92.81 112 GLY A C 1
ATOM 894 O O . GLY A 1 112 ? 10.845 -0.801 -3.399 1.00 92.81 112 GLY A O 1
ATOM 895 N N . ASP A 1 113 ? 10.889 -2.361 -5.032 1.00 95.69 113 ASP A N 1
ATOM 896 C CA . ASP A 1 113 ? 10.467 -1.455 -6.104 1.00 95.69 113 ASP A CA 1
ATOM 897 C C . ASP A 1 113 ? 9.058 -0.920 -5.837 1.00 95.69 113 ASP A C 1
ATOM 899 O O . ASP A 1 113 ? 8.846 0.290 -5.858 1.00 95.69 113 ASP A O 1
ATOM 903 N N . VAL A 1 114 ? 8.107 -1.802 -5.507 1.00 96.25 114 VAL A N 1
ATOM 904 C CA . VAL A 1 114 ? 6.723 -1.402 -5.204 1.00 96.25 114 VAL A CA 1
ATOM 905 C C . VAL A 1 114 ? 6.679 -0.473 -3.994 1.00 96.25 114 VAL A C 1
ATOM 907 O O . VAL A 1 114 ? 6.098 0.602 -4.069 1.00 96.25 114 VAL A O 1
ATOM 910 N N . THR A 1 115 ? 7.347 -0.839 -2.898 1.00 94.12 115 THR A N 1
ATOM 911 C CA . THR A 1 115 ? 7.327 -0.049 -1.656 1.00 94.12 115 THR A CA 1
ATOM 912 C C . THR A 1 115 ? 7.913 1.348 -1.860 1.00 94.12 115 THR A C 1
ATOM 914 O O . THR A 1 115 ? 7.315 2.334 -1.437 1.00 94.12 115 THR A O 1
ATOM 917 N N . LYS A 1 116 ? 9.053 1.460 -2.552 1.00 94.06 116 LYS A N 1
ATOM 918 C CA . LYS A 1 116 ? 9.661 2.763 -2.853 1.00 94.06 116 LYS A CA 1
ATOM 919 C C . LYS A 1 116 ? 8.801 3.592 -3.805 1.00 94.06 116 LYS A C 1
ATOM 921 O O . LYS A 1 116 ? 8.692 4.792 -3.592 1.00 94.06 116 LYS A O 1
ATOM 926 N N . SER A 1 117 ? 8.157 2.963 -4.788 1.00 96.69 117 SER A N 1
ATOM 927 C CA . SER A 1 117 ? 7.242 3.658 -5.705 1.00 96.69 117 SER A CA 1
ATOM 928 C C . SER A 1 117 ? 6.053 4.263 -4.963 1.00 96.69 117 SER A C 1
ATOM 930 O O . SER A 1 117 ? 5.711 5.413 -5.205 1.00 96.69 117 SER A O 1
ATOM 932 N N . LEU A 1 118 ? 5.468 3.529 -4.009 1.00 96.88 118 LEU A N 1
ATOM 933 C CA . LEU A 1 118 ? 4.384 4.039 -3.165 1.00 96.88 118 LEU A CA 1
ATOM 934 C C . LEU A 1 118 ? 4.807 5.288 -2.382 1.00 96.88 118 LEU A C 1
ATOM 936 O O . LEU A 1 118 ? 4.053 6.252 -2.335 1.00 96.88 118 LEU A O 1
ATOM 940 N N . TRP A 1 119 ? 6.018 5.310 -1.818 1.00 95.19 119 TRP A N 1
ATOM 941 C CA . TRP A 1 119 ? 6.520 6.505 -1.129 1.00 95.19 119 TRP A CA 1
ATOM 942 C C . TRP A 1 119 ? 6.797 7.655 -2.089 1.00 95.19 119 TRP A C 1
ATOM 944 O O . TRP A 1 119 ? 6.436 8.781 -1.786 1.00 95.19 119 TRP A O 1
ATOM 954 N N . THR A 1 120 ? 7.382 7.389 -3.259 1.00 95.94 120 THR A N 1
ATOM 955 C CA . THR A 1 120 ? 7.597 8.416 -4.293 1.00 95.94 120 THR A CA 1
ATOM 956 C C . THR A 1 120 ? 6.292 9.049 -4.774 1.00 95.94 120 THR A C 1
ATOM 958 O O . THR A 1 120 ? 6.287 10.217 -5.141 1.00 95.94 120 THR A O 1
ATOM 961 N N . LEU A 1 121 ? 5.187 8.303 -4.770 1.00 97.31 121 LEU A N 1
ATOM 962 C CA . LEU A 1 121 ? 3.877 8.837 -5.137 1.00 97.31 121 LEU A CA 1
ATOM 963 C C . LEU A 1 121 ? 3.248 9.700 -4.035 1.00 97.31 121 LEU A C 1
ATOM 965 O O . LEU A 1 121 ? 2.407 10.529 -4.356 1.00 97.31 121 LEU A O 1
ATOM 969 N N . LEU A 1 122 ? 3.613 9.515 -2.765 1.00 96.31 122 LEU A N 1
ATOM 970 C CA . LEU A 1 122 ? 2.951 10.177 -1.632 1.00 96.31 122 LEU A CA 1
ATOM 971 C C . LEU A 1 122 ? 3.789 11.283 -0.978 1.00 96.31 122 LEU A C 1
ATOM 973 O O . LEU A 1 122 ? 3.217 12.174 -0.360 1.00 96.31 122 LEU A O 1
ATOM 977 N N . GLU A 1 123 ? 5.112 11.235 -1.116 1.00 93.06 123 GLU A N 1
ATOM 978 C CA . GLU A 1 123 ? 6.065 12.101 -0.414 1.00 93.06 123 GLU A CA 1
ATOM 979 C C . GLU A 1 123 ? 6.903 12.893 -1.431 1.00 93.06 123 GLU A C 1
ATOM 981 O O . GLU A 1 123 ? 7.443 12.308 -2.376 1.00 93.06 123 GLU A O 1
ATOM 986 N N . GLU A 1 124 ? 7.096 14.198 -1.215 1.00 91.62 124 GLU A N 1
ATOM 987 C CA . GLU A 1 124 ? 7.977 15.040 -2.044 1.00 91.62 124 GLU A CA 1
ATOM 988 C C . GLU A 1 124 ? 9.422 14.556 -1.946 1.00 91.62 124 GLU A C 1
ATOM 990 O O . GLU A 1 124 ? 10.153 14.466 -2.935 1.00 91.62 124 GLU A O 1
ATOM 995 N N . THR A 1 125 ? 9.837 14.204 -0.730 1.00 88.44 125 THR A N 1
ATOM 996 C CA . THR A 1 125 ? 11.158 13.646 -0.460 1.00 88.44 125 THR A CA 1
ATOM 997 C C . THR A 1 125 ? 10.992 12.348 0.321 1.00 88.44 125 THR A C 1
ATOM 999 O O . THR A 1 125 ? 10.940 12.384 1.544 1.00 88.44 125 THR A O 1
ATOM 1002 N N . PRO A 1 126 ? 10.918 11.177 -0.332 1.00 84.81 126 PRO A N 1
ATOM 1003 C CA . PRO A 1 126 ? 10.854 9.901 0.372 1.00 84.81 126 PRO A CA 1
ATOM 1004 C C . PRO A 1 126 ? 12.132 9.631 1.168 1.00 84.81 126 PRO A C 1
ATOM 1006 O O . PRO A 1 126 ? 13.239 9.888 0.684 1.00 84.81 126 PRO A O 1
ATOM 1009 N N . ASN A 1 127 ? 12.013 9.015 2.346 1.00 80.75 127 ASN A N 1
ATOM 1010 C CA . ASN A 1 127 ? 13.181 8.614 3.124 1.00 80.75 127 ASN A CA 1
ATOM 1011 C C . ASN A 1 127 ? 14.085 7.652 2.307 1.00 80.75 127 ASN A C 1
ATOM 1013 O O . ASN A 1 127 ? 13.646 6.560 1.896 1.00 80.75 127 ASN A O 1
ATOM 1017 N N . PRO A 1 128 ? 15.362 8.012 2.062 1.00 72.62 128 PRO A N 1
ATOM 1018 C CA . PRO A 1 128 ? 16.271 7.171 1.293 1.00 72.62 128 PRO A CA 1
ATOM 1019 C C . PRO A 1 128 ? 16.610 5.866 2.026 1.00 72.62 128 PRO A C 1
ATOM 1021 O O . PRO A 1 128 ? 16.754 4.838 1.360 1.00 72.62 128 PRO A O 1
ATOM 1024 N N . ASP A 1 129 ? 16.636 5.877 3.363 1.00 69.44 129 ASP A N 1
ATOM 1025 C CA . ASP A 1 129 ? 17.026 4.753 4.220 1.00 69.44 129 ASP A CA 1
ATOM 1026 C C . ASP A 1 129 ? 15.913 4.403 5.229 1.00 69.44 129 ASP A C 1
ATOM 1028 O O . ASP A 1 129 ? 15.910 4.852 6.383 1.00 69.44 129 ASP A O 1
ATOM 1032 N N . PRO A 1 130 ? 14.900 3.636 4.798 1.00 65.81 130 PRO A N 1
ATOM 1033 C CA . PRO A 1 130 ? 13.801 3.273 5.669 1.00 65.81 130 PRO A CA 1
ATOM 1034 C C . PRO A 1 130 ? 14.284 2.334 6.769 1.00 65.81 130 PRO A C 1
ATOM 1036 O O . PRO A 1 130 ? 14.853 1.268 6.516 1.00 65.81 130 PRO A O 1
ATOM 1039 N N . ALA A 1 131 ? 13.986 2.701 8.011 1.00 54.28 131 ALA A N 1
ATOM 1040 C CA . ALA A 1 131 ? 14.295 1.893 9.176 1.00 54.28 131 ALA A CA 1
ATOM 1041 C C . ALA A 1 131 ? 13.481 0.586 9.168 1.00 54.28 131 ALA A C 1
ATOM 1043 O O . ALA A 1 131 ? 12.363 0.526 9.671 1.00 54.28 131 ALA A O 1
ATOM 1044 N N . GLY A 1 132 ? 14.053 -0.456 8.570 1.00 61.62 132 GLY A N 1
ATOM 1045 C CA . GLY A 1 132 ? 13.404 -1.746 8.324 1.00 61.62 132 GLY A CA 1
ATOM 1046 C C . GLY A 1 132 ? 13.903 -2.424 7.048 1.00 61.62 132 GLY A C 1
ATOM 1047 O O . GLY A 1 132 ? 13.866 -3.649 6.965 1.00 61.62 132 GLY A O 1
ATOM 1048 N N . GLY A 1 133 ? 14.447 -1.640 6.106 1.00 75.81 133 GLY A N 1
ATOM 1049 C CA . GLY A 1 133 ? 14.860 -2.107 4.784 1.00 75.81 133 GLY A CA 1
ATOM 1050 C C . GLY A 1 133 ? 13.661 -2.503 3.917 1.00 75.81 133 GLY A C 1
ATOM 1051 O O . GLY A 1 133 ? 12.650 -2.979 4.411 1.00 75.81 133 GLY A O 1
ATOM 1052 N N . VAL A 1 134 ? 13.757 -2.316 2.602 1.00 83.94 134 VAL A N 1
ATOM 1053 C CA . VAL A 1 134 ? 12.696 -2.698 1.640 1.00 83.94 134 VAL A CA 1
ATOM 1054 C C . VAL A 1 134 ? 13.086 -3.914 0.792 1.00 83.94 134 VAL A C 1
ATOM 1056 O O . VAL A 1 134 ? 12.424 -4.248 -0.183 1.00 83.94 134 VAL A O 1
ATOM 1059 N N . GLY A 1 135 ? 14.187 -4.580 1.150 1.00 85.00 135 GLY A N 1
ATOM 1060 C CA . GLY A 1 135 ? 14.828 -5.577 0.297 1.00 85.00 135 GLY A CA 1
ATOM 1061 C C . GLY A 1 135 ? 15.547 -4.943 -0.898 1.00 85.00 135 GLY A C 1
ATOM 1062 O O . GLY A 1 135 ? 15.894 -3.761 -0.883 1.00 85.00 135 GLY A O 1
ATOM 1063 N N . SER A 1 136 ? 15.813 -5.752 -1.924 1.00 89.56 136 SER A N 1
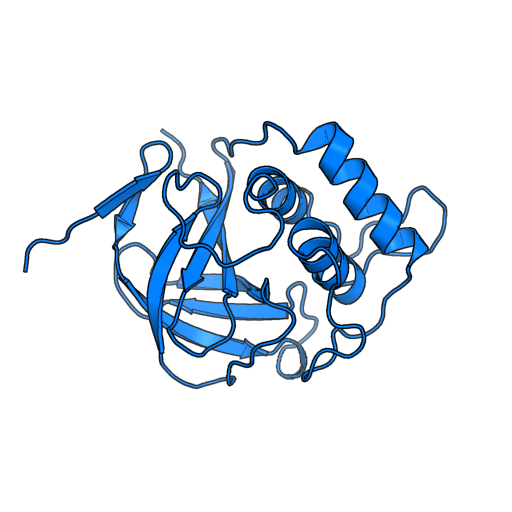ATOM 1064 C CA . SER A 1 136 ? 16.403 -5.285 -3.183 1.00 89.56 136 SER A CA 1
ATOM 1065 C C . SER A 1 136 ? 15.447 -4.357 -3.924 1.00 89.56 136 SER A C 1
ATOM 1067 O O . SER A 1 136 ? 14.249 -4.616 -3.925 1.00 89.56 136 SER A O 1
ATOM 1069 N N . PHE A 1 137 ? 15.979 -3.351 -4.613 1.00 93.38 137 PHE A N 1
ATOM 1070 C CA . PHE A 1 137 ? 15.222 -2.483 -5.514 1.00 93.38 137 PHE A CA 1
ATOM 1071 C C . PHE A 1 137 ? 16.125 -1.956 -6.640 1.00 93.38 137 PHE A C 1
ATOM 1073 O O . PHE A 1 137 ? 17.348 -2.118 -6.604 1.00 93.38 137 PHE A O 1
ATOM 1080 N N . ASN A 1 138 ? 15.525 -1.345 -7.656 1.00 95.31 138 ASN A N 1
ATOM 1081 C CA . ASN A 1 138 ? 16.189 -0.699 -8.777 1.00 95.31 138 ASN A CA 1
ATOM 1082 C C . ASN A 1 138 ? 15.423 0.569 -9.176 1.00 95.31 138 ASN A C 1
ATOM 1084 O O . ASN A 1 138 ? 14.229 0.518 -9.459 1.00 95.31 138 ASN A O 1
ATOM 1088 N N . ASN A 1 139 ? 16.128 1.697 -9.265 1.00 95.88 139 ASN A N 1
ATOM 1089 C CA . ASN A 1 139 ? 15.502 2.988 -9.555 1.00 95.88 139 ASN A CA 1
ATOM 1090 C C . ASN A 1 139 ? 14.809 3.045 -10.924 1.00 95.88 139 ASN A C 1
ATOM 1092 O O . ASN A 1 139 ? 13.802 3.729 -11.042 1.00 95.88 139 ASN A O 1
ATOM 1096 N N . ASN A 1 140 ? 15.278 2.311 -11.939 1.00 97.88 140 ASN A N 1
ATOM 1097 C CA . ASN A 1 140 ? 14.590 2.286 -13.232 1.00 97.88 140 ASN A CA 1
ATOM 1098 C C . ASN A 1 140 ? 13.232 1.587 -13.114 1.00 97.88 140 ASN A C 1
ATOM 1100 O O . ASN A 1 140 ? 12.246 2.088 -13.636 1.00 97.88 140 ASN A O 1
ATOM 1104 N N . ARG A 1 141 ? 13.160 0.479 -12.366 1.00 98.12 141 ARG A N 1
ATOM 1105 C CA . ARG A 1 141 ? 11.893 -0.222 -12.109 1.00 98.12 141 ARG A CA 1
ATOM 1106 C C . ARG A 1 141 ? 10.934 0.611 -11.258 1.00 98.12 141 ARG A C 1
ATOM 1108 O O . ARG A 1 141 ? 9.735 0.590 -11.503 1.00 98.12 141 ARG A O 1
ATOM 1115 N N . ILE A 1 142 ? 11.453 1.364 -10.288 1.00 97.50 142 ILE A N 1
ATOM 1116 C CA . ILE A 1 142 ? 10.653 2.321 -9.508 1.00 97.50 142 ILE A CA 1
ATOM 1117 C C . ILE A 1 142 ? 10.068 3.399 -10.428 1.00 97.50 142 ILE A C 1
ATOM 1119 O O . ILE A 1 142 ? 8.864 3.637 -10.405 1.00 97.50 142 ILE A O 1
ATOM 1123 N N . ASN A 1 143 ? 10.898 4.006 -11.280 1.00 98.06 143 ASN A N 1
ATOM 1124 C CA . ASN A 1 143 ? 10.452 5.035 -12.218 1.00 98.06 143 ASN A CA 1
ATOM 1125 C C . ASN A 1 143 ? 9.381 4.508 -13.183 1.00 98.06 143 ASN A C 1
ATOM 1127 O O . ASN A 1 143 ? 8.400 5.202 -13.417 1.00 98.06 143 ASN A O 1
ATOM 1131 N N . GLU A 1 144 ? 9.524 3.274 -13.679 1.00 98.31 144 GLU A N 1
ATOM 1132 C CA . GLU A 1 144 ? 8.504 2.619 -14.507 1.00 98.31 144 GLU A CA 1
ATOM 1133 C C . GLU A 1 144 ? 7.159 2.490 -13.777 1.00 98.31 144 GLU A C 1
ATOM 1135 O O . GLU A 1 144 ? 6.122 2.820 -14.348 1.00 98.31 144 GLU A O 1
ATOM 1140 N N . ILE A 1 145 ? 7.155 2.034 -12.516 1.00 98.56 145 ILE A N 1
ATOM 1141 C CA . ILE A 1 145 ? 5.922 1.908 -11.720 1.00 98.56 145 ILE A CA 1
ATOM 1142 C C . ILE A 1 145 ? 5.268 3.278 -11.527 1.00 98.56 145 ILE A C 1
ATOM 1144 O O . ILE A 1 145 ? 4.062 3.408 -11.723 1.00 98.56 145 ILE A O 1
ATOM 1148 N N . VAL A 1 146 ? 6.051 4.293 -11.151 1.00 98.44 146 VAL A N 1
ATOM 1149 C CA . VAL A 1 146 ? 5.558 5.659 -10.921 1.00 98.44 146 VAL A CA 1
ATOM 1150 C C . VAL A 1 146 ? 4.979 6.253 -12.206 1.00 98.44 146 VAL A C 1
ATOM 1152 O O . VAL A 1 146 ? 3.874 6.792 -12.187 1.00 98.44 146 VAL A O 1
ATOM 1155 N N . GLU A 1 147 ? 5.684 6.121 -13.330 1.00 98.19 147 GLU A N 1
ATOM 1156 C CA . GLU A 1 147 ? 5.223 6.599 -14.635 1.00 98.19 147 GLU A CA 1
ATOM 1157 C C . GLU A 1 147 ? 3.918 5.912 -15.051 1.00 98.19 147 GLU A C 1
ATOM 1159 O O . GLU A 1 147 ? 2.942 6.594 -15.368 1.00 98.19 147 GLU A O 1
ATOM 1164 N N . MET A 1 148 ? 3.857 4.578 -14.973 1.00 98.00 148 MET A N 1
ATOM 1165 C CA . MET A 1 148 ? 2.634 3.830 -15.278 1.00 98.00 148 MET A CA 1
ATOM 1166 C C . MET A 1 148 ? 1.475 4.228 -14.364 1.00 98.00 148 MET A C 1
ATOM 1168 O O . MET A 1 148 ? 0.359 4.404 -14.845 1.00 98.00 148 MET A O 1
ATOM 1172 N N . ALA A 1 149 ? 1.730 4.434 -13.070 1.00 98.38 149 ALA A N 1
ATOM 1173 C CA . ALA A 1 149 ? 0.702 4.883 -12.141 1.00 98.38 149 ALA A CA 1
ATOM 1174 C C . ALA A 1 149 ? 0.148 6.257 -12.544 1.00 98.38 149 ALA A C 1
ATOM 1176 O O . ALA A 1 149 ? -1.064 6.430 -12.583 1.00 98.38 149 ALA A O 1
ATOM 1177 N N . PHE A 1 150 ? 0.990 7.223 -12.920 1.00 98.19 150 PHE A N 1
ATOM 1178 C CA . PHE A 1 150 ? 0.513 8.535 -13.376 1.00 98.19 150 PHE A CA 1
ATOM 1179 C C . PHE A 1 150 ? -0.232 8.503 -14.717 1.00 98.19 150 PHE A C 1
ATOM 1181 O O . PHE A 1 150 ? -1.057 9.391 -14.958 1.00 98.19 150 PHE A O 1
ATOM 1188 N N . ILE A 1 151 ? 0.065 7.534 -15.585 1.00 97.44 151 ILE A N 1
ATOM 1189 C CA . ILE A 1 151 ? -0.622 7.356 -16.871 1.00 97.44 151 ILE A CA 1
ATOM 1190 C C . ILE A 1 151 ? -1.991 6.698 -16.661 1.00 97.44 151 ILE A C 1
ATOM 1192 O O . ILE A 1 151 ? -2.988 7.194 -17.179 1.00 97.44 151 ILE A O 1
ATOM 1196 N N . GLU A 1 152 ? -2.045 5.621 -15.880 1.00 97.31 152 GLU A N 1
ATOM 1197 C CA . GLU A 1 152 ? -3.207 4.722 -15.813 1.00 97.31 152 GLU A CA 1
ATOM 1198 C C . GLU A 1 152 ? -4.050 4.895 -14.536 1.00 97.31 152 GLU A C 1
ATOM 1200 O O . GLU A 1 152 ? -5.232 4.561 -14.506 1.00 97.31 152 GLU A O 1
ATOM 1205 N N . GLY A 1 153 ? -3.455 5.401 -13.454 1.00 96.94 153 GLY A N 1
ATOM 1206 C CA . GLY A 1 153 ? -4.017 5.334 -12.103 1.00 96.94 153 GLY A CA 1
ATOM 1207 C C . GLY A 1 153 ? -4.727 6.592 -11.603 1.00 96.94 153 GLY A C 1
ATOM 1208 O O . GLY A 1 153 ? -5.355 6.538 -10.548 1.00 96.94 153 GLY A O 1
ATOM 1209 N N . LYS A 1 154 ? -4.636 7.731 -12.305 1.00 94.62 154 LYS A N 1
ATOM 1210 C CA . LYS A 1 154 ? -5.116 9.042 -11.801 1.00 94.62 154 LYS A CA 1
ATOM 1211 C C . LYS A 1 154 ? -6.587 9.065 -11.406 1.00 94.62 154 LYS A C 1
ATOM 1213 O O . LYS A 1 154 ? -6.948 9.732 -10.444 1.00 94.62 154 LYS A O 1
ATOM 1218 N N . GLU A 1 155 ? -7.416 8.341 -12.144 1.00 94.38 155 GLU A N 1
ATOM 1219 C CA . GLU A 1 155 ? -8.858 8.252 -11.904 1.00 94.38 155 GLU A CA 1
ATOM 1220 C C . GLU A 1 155 ? -9.263 6.852 -11.430 1.00 94.38 155 GLU A C 1
ATOM 1222 O O . GLU A 1 155 ? -10.424 6.463 -11.549 1.00 94.38 155 GLU A O 1
ATOM 1227 N N . PHE A 1 156 ? -8.308 6.067 -10.919 1.00 96.50 156 PHE A N 1
ATOM 1228 C CA . PHE A 1 156 ? -8.582 4.694 -10.530 1.00 96.50 156 PHE A CA 1
ATOM 1229 C C . PHE A 1 156 ? -9.582 4.641 -9.374 1.00 96.50 156 PHE A C 1
ATOM 1231 O O . PHE A 1 156 ? -9.333 5.140 -8.276 1.00 96.50 156 PHE A O 1
ATOM 1238 N N . VAL A 1 157 ? -10.694 3.958 -9.624 1.00 94.50 157 VAL A N 1
ATOM 1239 C CA . VAL A 1 157 ? -11.688 3.570 -8.629 1.00 94.50 157 VAL A CA 1
ATOM 1240 C C . VAL A 1 157 ? -11.883 2.065 -8.784 1.00 94.50 157 VAL A C 1
ATOM 1242 O O . VAL A 1 157 ? -12.206 1.635 -9.893 1.00 94.50 157 VAL A O 1
ATOM 1245 N N . PRO A 1 158 ? -11.683 1.263 -7.722 1.00 94.44 158 PRO A N 1
ATOM 1246 C CA . PRO A 1 158 ? -11.788 -0.182 -7.837 1.00 94.44 158 PRO A CA 1
ATOM 1247 C C . PRO A 1 158 ? -13.204 -0.615 -8.223 1.00 94.44 158 PRO A C 1
ATOM 1249 O O . PRO A 1 158 ? -14.202 -0.065 -7.751 1.00 94.44 158 PRO A O 1
ATOM 1252 N N . LEU A 1 159 ? -13.275 -1.641 -9.060 1.00 92.56 159 LEU A N 1
ATOM 1253 C CA . LEU A 1 159 ? -14.489 -2.338 -9.457 1.00 92.56 159 LEU A CA 1
ATOM 1254 C C . LEU A 1 159 ? -14.575 -3.720 -8.793 1.00 92.56 159 LEU A C 1
ATOM 1256 O O . LEU A 1 159 ? -13.667 -4.179 -8.102 1.00 92.56 159 LEU A O 1
ATOM 1260 N N . CYS A 1 160 ? -15.700 -4.406 -9.001 1.00 91.19 160 CYS A N 1
ATOM 1261 C CA . CYS A 1 160 ? -15.892 -5.787 -8.550 1.00 91.19 160 CYS A CA 1
ATOM 1262 C C . CYS A 1 160 ? -14.721 -6.682 -8.995 1.00 91.19 160 CYS A C 1
ATOM 1264 O O . CYS A 1 160 ? -14.407 -6.766 -10.183 1.00 91.19 160 CYS A O 1
ATOM 1266 N N . GLY A 1 161 ? -14.106 -7.368 -8.027 1.00 91.12 161 GLY A N 1
ATOM 1267 C CA . GLY A 1 161 ? -12.959 -8.254 -8.248 1.00 91.12 161 GLY A CA 1
ATOM 1268 C C . GLY A 1 161 ? -11.589 -7.576 -8.147 1.00 91.12 161 GLY A C 1
ATOM 1269 O O . GLY A 1 161 ? -10.580 -8.278 -8.135 1.00 91.12 161 GLY A O 1
ATOM 1270 N N . GLU A 1 162 ? -11.546 -6.249 -8.032 1.00 95.94 162 GLU A N 1
ATOM 1271 C CA . GLU A 1 162 ? -10.333 -5.478 -7.753 1.00 95.94 162 GLU A CA 1
ATOM 1272 C C . GLU A 1 162 ? -10.155 -5.264 -6.241 1.00 95.94 162 GLU A C 1
ATOM 1274 O O . GLU A 1 162 ? -10.897 -5.796 -5.411 1.00 95.94 162 GLU A O 1
ATOM 1279 N N . PHE A 1 163 ? -9.136 -4.499 -5.861 1.00 96.69 163 PHE A N 1
ATOM 1280 C CA . PHE A 1 163 ? -8.791 -4.222 -4.474 1.00 96.69 163 PHE A CA 1
ATOM 1281 C C . PHE A 1 163 ? -8.911 -2.738 -4.143 1.00 96.69 163 PHE A C 1
ATOM 1283 O O . PHE A 1 163 ? -8.463 -1.875 -4.899 1.00 96.69 163 PHE A O 1
ATOM 1290 N N . LEU A 1 164 ? -9.435 -2.452 -2.958 1.00 96.62 164 LEU A N 1
ATOM 1291 C CA . LEU A 1 164 ? -9.387 -1.149 -2.314 1.00 96.62 164 LEU A CA 1
ATOM 1292 C C . LEU A 1 164 ? -8.190 -1.080 -1.366 1.00 96.62 164 LEU A C 1
ATOM 1294 O O . LEU A 1 164 ? -7.969 -1.985 -0.561 1.00 96.62 164 LEU A O 1
ATOM 1298 N N . ALA A 1 165 ? -7.435 0.009 -1.429 1.00 97.25 165 ALA A N 1
ATOM 1299 C CA . ALA A 1 165 ? -6.423 0.339 -0.443 1.00 97.25 165 ALA A CA 1
ATOM 1300 C C . ALA A 1 165 ? -7.125 0.851 0.818 1.00 97.25 165 ALA A C 1
ATOM 1302 O O . ALA A 1 165 ? -7.600 1.986 0.855 1.00 97.25 165 ALA A O 1
ATOM 1303 N N . VAL A 1 166 ? -7.195 0.010 1.847 1.00 97.31 166 VAL A N 1
ATOM 1304 C CA . VAL A 1 166 ? -7.659 0.411 3.179 1.00 97.31 166 VAL A CA 1
ATOM 1305 C C . VAL A 1 166 ? -6.459 0.907 3.968 1.00 97.31 166 VAL A C 1
ATOM 1307 O O . VAL A 1 166 ? -5.459 0.202 4.084 1.00 97.31 166 VAL A O 1
ATOM 1310 N N . ILE A 1 167 ? -6.558 2.118 4.502 1.00 97.50 167 ILE A N 1
ATOM 1311 C CA . ILE A 1 167 ? -5.493 2.842 5.191 1.00 97.50 167 ILE A CA 1
ATOM 1312 C C . ILE A 1 167 ? -5.783 2.838 6.692 1.00 97.50 167 ILE A C 1
ATOM 1314 O O . ILE A 1 167 ? -6.873 3.202 7.131 1.00 97.50 167 ILE A O 1
ATOM 1318 N N . LEU A 1 168 ? -4.790 2.439 7.482 1.00 97.44 168 LEU A N 1
ATOM 1319 C CA . LEU A 1 168 ? -4.839 2.411 8.938 1.00 97.44 168 LEU A CA 1
ATOM 1320 C C . LEU A 1 168 ? -3.899 3.472 9.501 1.00 97.44 168 LEU A C 1
ATOM 1322 O O . LEU A 1 168 ? -2.677 3.405 9.327 1.00 97.44 168 LEU A O 1
ATOM 1326 N N . VAL A 1 169 ? -4.488 4.427 10.216 1.00 96.56 169 VAL A N 1
ATOM 1327 C CA . VAL A 1 169 ? -3.784 5.554 10.831 1.00 96.56 169 VAL A CA 1
ATOM 1328 C C . VAL A 1 169 ? -3.769 5.367 12.339 1.00 96.56 169 VAL A C 1
ATOM 1330 O O . VAL A 1 169 ? -4.816 5.319 12.987 1.00 96.56 169 VAL A O 1
ATOM 1333 N N . VAL A 1 170 ? -2.572 5.287 12.913 1.00 95.94 170 VAL A N 1
ATOM 1334 C CA . VAL A 1 170 ? -2.363 5.203 14.361 1.00 95.94 170 VAL A CA 1
ATOM 1335 C C . VAL A 1 170 ? -1.504 6.388 14.778 1.00 95.94 170 VAL A C 1
ATOM 1337 O O . VAL A 1 170 ? -0.407 6.577 14.258 1.00 95.94 170 VAL A O 1
ATOM 1340 N N . GLU A 1 171 ? -1.987 7.183 15.730 1.00 92.00 171 GLU A N 1
ATOM 1341 C CA . GLU A 1 171 ? -1.290 8.393 16.172 1.00 92.00 171 GLU A CA 1
ATOM 1342 C C . GLU A 1 171 ? 0.146 8.089 16.642 1.00 92.00 171 GLU A C 1
ATOM 1344 O O . GLU A 1 171 ? 0.393 7.189 17.455 1.00 92.00 171 GLU A O 1
ATOM 1349 N N . GLY A 1 172 ? 1.117 8.833 16.102 1.00 90.88 172 GLY A N 1
ATOM 1350 C CA . GLY A 1 172 ? 2.536 8.668 16.426 1.00 90.88 172 GLY A CA 1
ATOM 1351 C C . GLY A 1 172 ? 3.132 7.321 15.994 1.00 90.88 172 GLY A C 1
ATOM 1352 O O . GLY A 1 172 ? 4.110 6.854 16.600 1.00 90.88 172 GLY A O 1
ATOM 1353 N N . LYS A 1 173 ? 2.527 6.646 15.013 1.00 93.12 173 LYS A N 1
ATOM 1354 C CA . LYS A 1 173 ? 3.034 5.424 14.375 1.00 93.12 173 LYS A CA 1
ATOM 1355 C C . LYS A 1 173 ? 2.981 5.577 12.860 1.00 93.12 173 LYS A C 1
ATOM 1357 O O . LYS A 1 173 ? 2.296 6.443 12.340 1.00 93.12 173 LYS A O 1
ATOM 1362 N N . GLN A 1 174 ? 3.704 4.692 12.184 1.00 90.56 174 GLN A N 1
ATOM 1363 C CA . GLN A 1 174 ? 3.702 4.601 10.729 1.00 90.56 174 GLN A CA 1
ATOM 1364 C C . GLN A 1 174 ? 2.305 4.325 10.183 1.00 90.56 174 GLN A C 1
ATOM 1366 O O . GLN A 1 174 ? 1.665 3.353 10.593 1.00 90.56 174 GLN A O 1
ATOM 1371 N N . THR A 1 175 ? 1.876 5.162 9.239 1.00 95.12 175 THR A N 1
ATOM 1372 C CA . THR A 1 175 ? 0.664 4.928 8.455 1.00 95.12 175 THR A CA 1
ATOM 1373 C C . THR A 1 175 ? 0.867 3.724 7.544 1.00 95.12 175 THR A C 1
ATOM 1375 O O . THR A 1 175 ? 1.885 3.582 6.857 1.00 95.12 175 THR A O 1
ATOM 1378 N N . THR A 1 176 ? -0.110 2.824 7.554 1.00 96.00 176 THR A N 1
ATOM 1379 C CA . THR A 1 176 ? -0.065 1.584 6.774 1.00 96.00 176 THR A CA 1
ATOM 1380 C C . THR A 1 176 ? -1.305 1.453 5.916 1.00 96.00 176 THR A C 1
ATOM 1382 O O . THR A 1 176 ? -2.331 2.061 6.207 1.00 96.00 176 THR A O 1
ATOM 1385 N N . MET A 1 177 ? -1.222 0.635 4.876 1.00 97.25 177 MET A N 1
ATOM 1386 C CA . MET A 1 177 ? -2.384 0.217 4.108 1.00 97.25 177 MET A CA 1
ATOM 1387 C C . MET A 1 177 ? -2.371 -1.282 3.850 1.00 97.25 177 MET A C 1
ATOM 1389 O O . MET A 1 177 ? -1.324 -1.927 3.947 1.00 97.25 177 MET A O 1
ATOM 1393 N N . PHE A 1 178 ? -3.516 -1.831 3.468 1.00 97.69 178 PHE A N 1
ATOM 1394 C CA . PHE A 1 178 ? -3.632 -3.190 2.959 1.00 97.69 178 PHE A CA 1
ATOM 1395 C C . PHE A 1 178 ? -4.625 -3.276 1.805 1.00 97.69 178 PHE A C 1
ATOM 1397 O O . PHE A 1 178 ? -5.531 -2.449 1.685 1.00 97.69 178 PHE A O 1
ATOM 1404 N N . LYS A 1 179 ? -4.442 -4.284 0.947 1.00 96.00 179 LYS A N 1
ATOM 1405 C CA . LYS A 1 179 ? -5.355 -4.546 -0.169 1.00 96.00 179 LYS A CA 1
ATOM 1406 C C . LYS A 1 179 ? -6.580 -5.316 0.331 1.00 96.00 179 LYS A C 1
ATOM 1408 O O . LYS A 1 179 ? -6.469 -6.463 0.764 1.00 96.00 179 LYS A O 1
ATOM 1413 N N . TYR A 1 180 ? -7.743 -4.682 0.286 1.00 96.00 180 TYR A N 1
ATOM 1414 C CA . TYR A 1 180 ? -9.024 -5.264 0.679 1.00 96.00 180 TYR A CA 1
ATOM 1415 C C . TYR A 1 180 ? -9.849 -5.601 -0.571 1.00 96.00 180 TYR A C 1
ATOM 1417 O O . TYR A 1 180 ? -9.979 -4.734 -1.433 1.00 96.00 180 TYR A O 1
ATOM 1425 N N . PRO A 1 181 ? -10.394 -6.824 -0.719 1.00 94.69 181 PRO A N 1
ATOM 1426 C CA . PRO A 1 181 ? -11.220 -7.172 -1.875 1.00 94.69 181 PRO A CA 1
ATOM 1427 C C . PRO A 1 181 ? -12.429 -6.241 -2.003 1.00 94.69 181 PRO A C 1
ATOM 1429 O O . PRO A 1 181 ? -13.225 -6.121 -1.071 1.00 94.69 181 PRO A O 1
ATOM 1432 N N . PHE A 1 182 ? -12.580 -5.592 -3.155 1.00 92.31 182 PHE A N 1
ATOM 1433 C CA . PHE A 1 182 ? -13.728 -4.736 -3.415 1.00 92.31 182 PHE A CA 1
ATOM 1434 C C . PHE A 1 182 ? -14.947 -5.609 -3.758 1.00 92.31 182 PHE A C 1
ATOM 1436 O O . PHE A 1 182 ? -14.851 -6.488 -4.626 1.00 92.31 182 PHE A O 1
ATOM 1443 N N . PRO A 1 183 ? -16.081 -5.440 -3.055 1.00 86.25 183 PRO A N 1
ATOM 1444 C CA . PRO A 1 183 ? -17.209 -6.351 -3.167 1.00 86.25 183 PRO A CA 1
ATOM 1445 C C . PRO A 1 183 ? -17.877 -6.253 -4.538 1.00 86.25 183 PRO A C 1
ATOM 1447 O O . PRO A 1 183 ? -17.902 -5.205 -5.183 1.00 86.25 183 PRO A O 1
ATOM 1450 N N . CYS A 1 184 ? -18.468 -7.366 -4.956 1.00 82.94 184 CYS A N 1
ATOM 1451 C CA . CYS A 1 184 ? -19.365 -7.406 -6.100 1.00 82.94 184 CYS A CA 1
ATOM 1452 C C . CYS A 1 184 ? -20.814 -7.151 -5.645 1.00 82.94 184 CYS A C 1
ATOM 1454 O O . CYS A 1 184 ? -21.133 -7.483 -4.499 1.00 82.94 184 CYS A O 1
ATOM 1456 N N . PRO A 1 185 ? -21.668 -6.564 -6.505 1.00 73.62 185 PRO A N 1
ATOM 1457 C CA . PRO A 1 185 ? -23.095 -6.383 -6.229 1.00 73.62 185 PRO A CA 1
ATOM 1458 C C . PRO A 1 185 ? -23.839 -7.685 -5.910 1.00 73.62 185 PRO A C 1
ATOM 1460 O O . PRO A 1 185 ? -23.439 -8.746 -6.447 1.00 73.62 185 PRO A O 1
#

Foldseek 3Di:
DPQQADQQPNDGHGQKFKWFWAAPVRDDPALARIFIATPDDPQGDTFGKAFLQQPFADDHPDIDMFGKDWLRRPDDPPRFPANLLSQLLLVLVQVSQAQDADPVRPGGAHQLLNRVLSNVSTYPDHDPDRPRDRPDDDVVSNVSSNVCSVVPRSPHDDDQQTWIWMWTHDPRGTIMTGTHHDHDD

pLDDT: mean 90.86, std 10.11, range [40.66, 98.56]